Protein AF-V5ETM8-F1 (afdb_monomer_lite)

Foldseek 3Di:
DDDDDDDDDDDDDDDDDDDDDDDDDDDDDDDDDDDDDDDDDDDDDDDDPDDDDDDPDDDDDDDDDPDDCPVPVPPPPPVPDDPPDPDDDDPPDPPDDFQKWWQKKKFKDFLVLVCVVQPWVRKWKFDQDDDQDPADPVCRQWAFTTDDQKTKTAHLVCQVQLQVLCCDPPNVDPFDQHPDSRGRGNDIDIDTSVSSSVSCVVSVTTIMIIMHHRDTGRPVRDPPSCVSDPDPCRVRMDTDMDGD

Secondary structure (DSSP, 8-state):
-PPP---PPPP-------------PPP-PPPPPPPPPP----------SS---------------PPPTTSSTT-S--S-PPPPPP------------SEEEEEEEEEE-TGGGGGTS-TT-EEEEPS-PPPP-S-GGGTT-EEEEESSSEEEE-GGGHHHHHHHHTSTTT-----B-SSTTBSBSS-EEEEHHHHHHHHHHTT---EEEEEEEEEEEGGG---GGGGS--TTGGG-EEEEEE-

Organism: Kalmanozyma brasiliensis (strain GHG001) (NCBI:txid1365824)

pLDDT: mean 73.72, std 25.64, range [24.66, 98.5]

Sequence (244 aa):
MQQQLVVWWRAAAVSPASDVDGPTLPDLPAEEPAPPLDAGDRHQEDIPADGIVIWLGGGEPELPVEPPSMLLASAADTGTHLPPAPPCTPINNWDVESTTDVDFFSITVSPASLLHIHPPGCYLALVAHAPESRDLDMYKNWVFFAESKCRLSFEPQHKLPLIERLRQAPQHATLLASPHATTLTYGELRIDSAILVEALQDIGCQSVRMSAFGIKVPIERFMDPARHAEHPLQHTNMYDIGRT

Structure (mmCIF, N/CA/C/O backbone):
data_AF-V5ETM8-F1
#
_entry.id   AF-V5ETM8-F1
#
loop_
_atom_site.group_PDB
_atom_site.id
_atom_site.type_symbol
_atom_site.label_atom_id
_atom_site.label_alt_id
_atom_site.label_comp_id
_atom_site.label_asym_id
_atom_site.label_entity_id
_atom_site.label_seq_id
_atom_site.pdbx_PDB_ins_code
_atom_site.Cartn_x
_atom_site.Cartn_y
_atom_site.Cartn_z
_atom_site.occupancy
_atom_site.B_iso_or_equiv
_atom_site.auth_seq_id
_atom_site.auth_comp_id
_atom_site.auth_asym_id
_atom_site.auth_atom_id
_atom_site.pdbx_PDB_model_num
ATOM 1 N N . MET A 1 1 ? -14.935 6.711 46.265 1.00 39.84 1 MET A N 1
ATOM 2 C CA . MET A 1 1 ? -13.940 7.792 46.108 1.00 39.84 1 MET A CA 1
ATOM 3 C C . MET A 1 1 ? -13.503 7.811 44.652 1.00 39.84 1 MET A C 1
ATOM 5 O O . MET A 1 1 ? -12.781 6.918 44.241 1.00 39.84 1 MET A O 1
ATOM 9 N N . GLN A 1 2 ? -14.027 8.749 43.862 1.00 31.50 2 GLN A N 1
ATOM 10 C CA . GLN A 1 2 ? -13.627 8.990 42.472 1.00 31.50 2 GLN A CA 1
ATOM 11 C C . GLN A 1 2 ? -12.682 10.193 42.468 1.00 31.50 2 GLN A C 1
ATOM 13 O O . GLN A 1 2 ? -13.031 11.228 43.031 1.00 31.50 2 GLN A O 1
ATOM 18 N N . GLN A 1 3 ? -11.497 10.058 41.874 1.00 30.27 3 GLN A N 1
ATOM 19 C CA . GLN A 1 3 ? -10.599 11.188 41.635 1.00 30.27 3 GLN A CA 1
ATOM 20 C C . GLN A 1 3 ? -10.767 11.642 40.182 1.00 30.27 3 GLN A C 1
ATOM 22 O O . GLN A 1 3 ? -10.522 10.878 39.252 1.00 30.27 3 GLN A O 1
ATOM 27 N N . GLN A 1 4 ? -11.240 12.877 40.007 1.00 26.47 4 GLN A N 1
ATOM 28 C CA . GLN A 1 4 ? -11.236 13.609 38.742 1.00 26.47 4 GLN A CA 1
ATOM 29 C C . GLN A 1 4 ? -9.868 14.266 38.558 1.00 26.47 4 GLN A C 1
ATOM 31 O O . GLN A 1 4 ? -9.421 15.015 39.426 1.00 26.47 4 GLN A O 1
ATOM 36 N N . LEU A 1 5 ? -9.230 14.019 37.415 1.00 24.66 5 LEU A N 1
ATOM 37 C CA . LEU A 1 5 ? -8.056 14.762 36.972 1.00 24.66 5 LEU A CA 1
ATOM 38 C C . LEU A 1 5 ? -8.522 15.854 36.000 1.00 24.66 5 LEU A C 1
ATOM 40 O O . LEU A 1 5 ? -9.054 15.556 34.933 1.00 24.66 5 LEU A O 1
ATOM 44 N N . VAL A 1 6 ? -8.347 17.117 36.388 1.00 25.47 6 VAL A N 1
ATOM 45 C CA . VAL A 1 6 ? -8.610 18.299 35.554 1.00 25.47 6 VAL A CA 1
ATOM 46 C C . VAL A 1 6 ? -7.265 18.816 35.055 1.00 25.47 6 VAL A C 1
ATOM 48 O O . VAL A 1 6 ? -6.425 19.213 35.860 1.00 25.47 6 VAL A O 1
ATOM 51 N N . VAL A 1 7 ? -7.050 18.814 33.739 1.00 29.02 7 VAL A N 1
ATOM 52 C CA . VAL A 1 7 ? -5.842 19.367 33.110 1.00 29.02 7 VAL A CA 1
ATOM 53 C C . VAL A 1 7 ? -6.200 20.688 32.434 1.00 29.02 7 VAL A C 1
ATOM 55 O O . VAL A 1 7 ? -7.063 20.735 31.559 1.00 29.02 7 VAL A O 1
ATOM 58 N N . TRP A 1 8 ? -5.535 21.764 32.855 1.00 25.64 8 TRP A N 1
ATOM 59 C CA . TRP A 1 8 ? -5.650 23.097 32.267 1.00 25.64 8 TRP A CA 1
ATOM 60 C C . TRP A 1 8 ? -4.628 23.260 31.139 1.00 25.64 8 TRP A C 1
ATOM 62 O O . TRP A 1 8 ? -3.436 23.056 31.356 1.00 25.64 8 TRP A O 1
ATOM 72 N N . TRP A 1 9 ? -5.077 23.696 29.962 1.00 29.56 9 TRP A N 1
ATOM 73 C CA . TRP A 1 9 ? -4.196 24.136 28.878 1.00 29.56 9 TRP A CA 1
ATOM 74 C C . TRP A 1 9 ? -4.141 25.665 28.855 1.00 29.56 9 TRP A C 1
ATOM 76 O O . TRP A 1 9 ? -5.172 26.329 28.750 1.00 29.56 9 TRP A O 1
ATOM 86 N N . ARG A 1 10 ? -2.935 26.236 28.954 1.00 27.58 10 ARG A N 1
ATOM 87 C CA . ARG A 1 10 ? -2.685 27.656 28.674 1.00 27.58 10 ARG A CA 1
ATOM 88 C C . ARG A 1 10 ? -2.392 27.821 27.185 1.00 27.58 10 ARG A C 1
ATOM 90 O O . ARG A 1 10 ? -1.443 27.235 26.674 1.00 27.58 10 ARG A O 1
ATOM 97 N N . ALA A 1 11 ? -3.198 28.637 26.514 1.00 27.38 11 ALA A N 1
ATOM 98 C CA . ALA A 1 11 ? -2.943 29.094 25.156 1.00 27.38 11 ALA A CA 1
ATOM 99 C C . ALA A 1 11 ? -1.744 30.058 25.140 1.00 27.38 11 ALA A C 1
ATOM 101 O O . ALA A 1 11 ? -1.723 31.028 25.899 1.00 27.38 11 ALA A O 1
ATOM 102 N N . ALA A 1 12 ? -0.767 29.807 24.269 1.00 29.33 12 ALA A N 1
ATOM 103 C CA . ALA A 1 12 ? 0.256 30.784 23.919 1.00 29.33 12 ALA A CA 1
ATOM 104 C C . ALA A 1 12 ? -0.219 31.556 22.681 1.00 29.33 12 ALA A C 1
ATOM 106 O O . ALA A 1 12 ? -0.401 30.980 21.609 1.00 29.33 12 ALA A O 1
ATOM 107 N N . ALA A 1 13 ? -0.466 32.852 22.858 1.00 30.16 13 ALA A N 1
ATOM 108 C CA . ALA A 1 13 ? -0.741 33.786 21.777 1.00 30.16 13 ALA A CA 1
ATOM 109 C C . ALA A 1 13 ? 0.580 34.220 21.122 1.00 30.16 13 ALA A C 1
ATOM 111 O O . ALA A 1 13 ? 1.553 34.515 21.812 1.00 30.16 13 ALA A O 1
ATOM 112 N N . VAL A 1 14 ? 0.591 34.271 19.791 1.00 29.33 14 VAL A N 1
ATOM 113 C CA . VAL A 1 14 ? 1.672 34.827 18.966 1.00 29.33 14 VAL A CA 1
ATOM 114 C C . VAL A 1 14 ? 1.343 36.281 18.636 1.00 29.33 14 VAL A C 1
ATOM 116 O O . VAL A 1 14 ? 0.214 36.562 18.232 1.00 29.33 14 VAL A O 1
ATOM 119 N N . SER A 1 15 ? 2.323 37.185 18.745 1.00 29.66 15 SER A N 1
ATOM 120 C CA . SER A 1 15 ? 2.430 38.429 17.954 1.00 29.66 15 SER A CA 1
ATOM 121 C C . SER A 1 15 ? 3.815 39.105 18.117 1.00 29.66 15 SER A C 1
ATOM 123 O O . SER A 1 15 ? 4.545 38.722 19.029 1.00 29.66 15 SER A O 1
ATOM 125 N N . PRO A 1 16 ? 4.221 40.014 17.199 1.00 33.97 16 PRO A N 1
ATOM 126 C CA . PRO A 1 16 ? 5.521 39.950 16.511 1.00 33.97 16 PRO A CA 1
ATOM 127 C C . PRO A 1 16 ? 6.569 41.021 16.907 1.00 33.97 16 PRO A C 1
ATOM 129 O O . PRO A 1 16 ? 6.360 41.834 17.799 1.00 33.97 16 PRO A O 1
ATOM 132 N N . ALA A 1 17 ? 7.701 40.950 16.195 1.00 30.73 17 ALA A N 1
ATOM 133 C CA . ALA A 1 17 ? 8.993 41.644 16.294 1.00 30.73 17 ALA A CA 1
ATOM 134 C C . ALA A 1 17 ? 9.026 43.181 16.447 1.00 30.73 17 ALA A C 1
ATOM 136 O O . ALA A 1 17 ? 8.240 43.869 15.803 1.00 30.73 17 ALA A O 1
ATOM 137 N N . SER A 1 18 ? 10.061 43.685 17.146 1.00 30.50 18 SER A N 1
ATOM 138 C CA . SER A 1 18 ? 11.006 44.735 16.682 1.00 30.50 18 SER A CA 1
ATOM 139 C C . SER A 1 18 ? 12.053 45.101 17.757 1.00 30.50 18 SER A C 1
ATOM 141 O O . SER A 1 18 ? 11.758 45.041 18.947 1.00 30.50 18 SER A O 1
ATOM 143 N N . ASP A 1 19 ? 13.251 45.479 17.298 1.00 29.78 19 ASP A N 1
ATOM 144 C CA . ASP A 1 19 ? 14.486 45.826 18.023 1.00 29.78 19 ASP A CA 1
ATOM 145 C C . ASP A 1 19 ? 14.435 47.019 19.013 1.00 29.78 19 ASP A C 1
ATOM 147 O O . ASP A 1 19 ? 13.588 47.905 18.904 1.00 29.78 19 ASP A O 1
ATOM 151 N N . VAL A 1 20 ? 15.498 47.075 19.841 1.00 32.38 20 VAL A N 1
ATOM 152 C CA . VAL A 1 20 ? 16.279 48.247 20.324 1.00 32.38 20 VAL A CA 1
ATOM 153 C C . VAL A 1 20 ? 16.321 48.494 21.856 1.00 32.38 20 VAL A C 1
ATOM 155 O O . VAL A 1 20 ? 15.303 48.672 22.516 1.00 32.38 20 VAL A O 1
ATOM 158 N N . ASP A 1 21 ? 17.576 48.594 22.333 1.00 31.52 21 ASP A N 1
ATOM 159 C CA . ASP A 1 21 ? 18.152 49.209 23.550 1.00 31.52 21 ASP A CA 1
ATOM 160 C C . ASP A 1 21 ? 18.066 48.523 24.935 1.00 31.52 21 ASP A C 1
ATOM 162 O O . ASP A 1 21 ? 17.007 48.296 25.514 1.00 31.52 21 ASP A O 1
ATOM 166 N N . GLY A 1 22 ? 19.257 48.249 25.501 1.00 30.33 22 GLY A N 1
ATOM 167 C CA . GLY A 1 22 ? 19.480 47.827 26.896 1.00 30.33 22 GLY A CA 1
ATOM 168 C C . GLY A 1 22 ? 19.218 48.950 27.920 1.00 30.33 22 GLY A C 1
ATOM 169 O O . GLY A 1 22 ? 18.965 50.086 27.518 1.00 30.33 22 GLY A O 1
ATOM 170 N N . PRO A 1 23 ? 19.30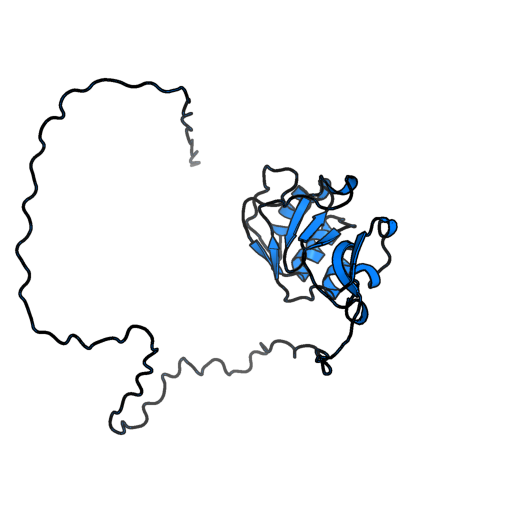8 48.684 29.246 1.00 38.75 23 PRO A N 1
ATOM 171 C CA . PRO A 1 23 ? 20.611 48.383 29.856 1.00 38.75 23 PRO A CA 1
ATOM 172 C C . PRO A 1 23 ? 20.607 47.409 31.075 1.00 38.75 23 PRO A C 1
ATOM 174 O O . PRO A 1 23 ? 19.592 47.167 31.718 1.00 38.75 23 PRO A O 1
ATOM 177 N N . THR A 1 24 ? 21.811 46.910 31.393 1.00 31.75 24 THR A N 1
ATOM 178 C CA . THR A 1 24 ? 22.338 46.452 32.706 1.00 31.75 24 THR A CA 1
ATOM 179 C C . THR A 1 24 ? 21.641 45.300 33.467 1.00 31.75 24 THR A C 1
ATOM 181 O O . THR A 1 24 ? 20.647 45.491 34.161 1.00 31.75 24 THR A O 1
ATOM 184 N N . LEU A 1 25 ? 22.269 44.114 33.449 1.00 39.38 25 LEU A N 1
ATOM 185 C CA . LEU A 1 25 ? 22.040 43.014 34.404 1.00 39.38 25 LEU A CA 1
ATOM 186 C C . LEU A 1 25 ? 22.822 43.245 35.719 1.00 39.38 25 LEU A C 1
ATOM 188 O O . LEU A 1 25 ? 23.959 43.712 35.650 1.00 39.38 25 LEU A O 1
ATOM 192 N N . PRO A 1 26 ? 22.271 42.896 36.898 1.00 40.28 26 PRO A N 1
ATOM 193 C CA . PRO A 1 26 ? 23.018 42.874 38.155 1.00 40.28 26 PRO A CA 1
ATOM 194 C C . PRO A 1 26 ? 23.880 41.606 38.308 1.00 40.28 26 PRO A C 1
ATOM 196 O O . PRO A 1 26 ? 23.451 40.504 37.961 1.00 40.28 26 PRO A O 1
ATOM 199 N N . ASP A 1 27 ? 25.079 41.798 38.865 1.00 33.94 27 ASP A N 1
ATOM 200 C CA . ASP A 1 27 ? 26.076 40.780 39.222 1.00 33.94 27 ASP A CA 1
ATOM 201 C C . ASP A 1 27 ? 25.516 39.682 40.143 1.00 33.94 27 ASP A C 1
ATOM 203 O O . ASP A 1 27 ? 24.949 39.965 41.202 1.00 33.94 27 ASP A O 1
ATOM 207 N N . LEU A 1 28 ? 25.769 38.420 39.786 1.00 37.56 28 LEU A N 1
ATOM 208 C CA . LEU A 1 28 ? 25.715 37.277 40.700 1.00 37.56 28 LEU A CA 1
ATOM 209 C C . LEU A 1 28 ? 27.092 36.583 40.712 1.00 37.56 28 LEU A C 1
ATOM 211 O O . LEU A 1 28 ? 27.717 36.463 39.658 1.00 37.56 28 LEU A O 1
ATOM 215 N N . PRO A 1 29 ? 27.593 36.182 41.894 1.00 38.16 29 PRO A N 1
ATOM 216 C CA . PRO A 1 29 ? 29.004 35.871 42.119 1.00 38.16 29 PRO A CA 1
ATOM 217 C C . PRO A 1 29 ? 29.468 34.574 41.444 1.00 38.16 29 PRO A C 1
ATOM 219 O O . PRO A 1 29 ? 28.750 33.578 41.409 1.00 38.16 29 PRO A O 1
ATOM 222 N N . ALA A 1 30 ? 30.708 34.615 40.952 1.00 36.00 30 ALA A N 1
ATOM 223 C CA . ALA A 1 30 ? 31.439 33.499 40.367 1.00 36.00 30 ALA A CA 1
ATOM 224 C C . ALA A 1 30 ? 31.685 32.379 41.396 1.00 36.00 30 ALA A C 1
ATOM 226 O O . ALA A 1 30 ? 32.269 32.627 42.451 1.00 36.00 30 ALA A O 1
ATOM 227 N N . GLU A 1 31 ? 31.274 31.151 41.074 1.00 38.72 31 GLU A N 1
ATOM 228 C CA . GLU A 1 31 ? 31.739 29.949 41.772 1.00 38.72 31 GLU A CA 1
ATOM 229 C C . GLU A 1 31 ? 33.205 29.671 41.404 1.00 38.72 31 GLU A C 1
ATOM 231 O O . GLU A 1 31 ? 33.579 29.629 40.229 1.00 38.72 31 GLU A O 1
ATOM 236 N N . GLU A 1 32 ? 34.039 29.508 42.434 1.00 39.53 32 GLU A N 1
ATOM 237 C CA . GLU A 1 32 ? 35.447 29.125 42.330 1.00 39.53 32 GLU A CA 1
ATOM 238 C C . GLU A 1 32 ? 35.622 27.701 41.763 1.00 39.53 32 GLU A C 1
ATOM 240 O O . GLU A 1 32 ? 34.842 26.799 42.080 1.00 39.53 32 GLU A O 1
ATOM 245 N N . PRO A 1 33 ? 36.682 27.458 40.970 1.00 38.94 33 PRO A N 1
ATOM 246 C CA . PRO A 1 33 ? 36.994 26.138 40.442 1.00 38.94 33 PRO A CA 1
ATOM 247 C C . PRO A 1 33 ? 37.572 25.210 41.522 1.00 38.94 33 PRO A C 1
ATOM 249 O O . PRO A 1 33 ? 38.470 25.578 42.280 1.00 38.94 33 PRO A O 1
ATOM 252 N N . ALA A 1 34 ? 37.080 23.969 41.548 1.00 40.72 34 ALA A N 1
ATOM 253 C CA . ALA A 1 34 ? 37.597 22.891 42.387 1.00 40.72 34 ALA A CA 1
ATOM 254 C C . ALA A 1 34 ? 39.082 22.567 42.074 1.00 40.72 34 ALA A C 1
ATOM 256 O O . ALA A 1 34 ? 39.509 22.695 40.922 1.00 40.72 34 ALA A O 1
ATOM 257 N N . PRO A 1 35 ? 39.876 22.135 43.075 1.00 42.78 35 PRO A N 1
ATOM 258 C CA . PRO A 1 35 ? 41.312 21.900 42.923 1.00 42.78 35 PRO A CA 1
ATOM 259 C C . PRO A 1 35 ? 41.630 20.661 42.060 1.00 42.78 35 PRO A C 1
ATOM 261 O O . PRO A 1 35 ? 40.808 19.745 41.962 1.00 42.78 35 PRO A O 1
ATOM 264 N N . PRO A 1 36 ? 42.824 20.615 41.437 1.00 40.22 36 PRO A N 1
ATOM 265 C CA . PRO A 1 36 ? 43.184 19.600 40.453 1.00 40.22 36 PRO A CA 1
ATOM 266 C C . PRO A 1 36 ? 43.403 18.226 41.093 1.00 40.22 36 PRO A C 1
ATOM 268 O O . PRO A 1 36 ? 44.082 18.098 42.113 1.00 40.22 36 PRO A O 1
ATOM 271 N N . LEU A 1 37 ? 42.843 17.196 40.454 1.00 40.16 37 LEU A N 1
ATOM 272 C CA . LEU A 1 37 ? 43.146 15.801 40.750 1.00 40.16 37 LEU A CA 1
ATOM 273 C C . LEU A 1 37 ? 44.535 15.447 40.216 1.00 40.16 37 LEU A C 1
ATOM 275 O O . LEU A 1 37 ? 44.902 15.790 39.092 1.00 40.16 37 LEU A O 1
ATOM 279 N N . ASP A 1 38 ? 45.277 14.781 41.088 1.00 38.28 38 ASP A N 1
ATOM 280 C CA . ASP A 1 38 ? 46.675 14.403 40.968 1.00 38.28 38 ASP A CA 1
ATOM 281 C C . ASP A 1 38 ? 46.952 13.544 39.723 1.00 38.28 38 ASP A C 1
ATOM 283 O O . ASP A 1 38 ? 46.181 12.651 39.360 1.00 38.28 38 ASP A O 1
ATOM 287 N N . ALA A 1 39 ? 48.075 13.838 39.073 1.00 37.44 39 ALA A N 1
ATOM 288 C CA . ALA A 1 39 ? 48.541 13.174 37.868 1.00 37.44 39 ALA A CA 1
ATOM 289 C C . ALA A 1 39 ? 49.199 11.834 38.229 1.00 37.44 39 ALA A C 1
ATOM 291 O O . ALA A 1 39 ? 50.335 11.793 38.696 1.00 37.44 39 ALA A O 1
ATOM 292 N N . GLY A 1 40 ? 48.486 10.737 37.975 1.00 32.84 40 GLY A N 1
ATOM 293 C CA . GLY A 1 40 ? 49.030 9.380 37.946 1.00 32.84 40 GLY A CA 1
ATOM 294 C C . GLY A 1 40 ? 49.250 8.910 36.508 1.00 32.84 40 GLY A C 1
ATOM 295 O O . GLY A 1 40 ? 48.338 8.961 35.689 1.00 32.84 40 GLY A O 1
ATOM 296 N N . ASP A 1 41 ? 50.479 8.491 36.226 1.00 36.59 41 ASP A N 1
ATOM 297 C CA . ASP A 1 41 ? 51.078 8.097 34.949 1.00 36.59 41 ASP A CA 1
ATOM 298 C C . ASP A 1 41 ? 50.207 7.369 33.901 1.00 36.59 41 ASP A C 1
ATOM 300 O O . ASP A 1 41 ? 49.717 6.258 34.087 1.00 36.59 41 ASP A O 1
ATOM 304 N N . ARG A 1 42 ? 50.145 8.011 32.728 1.00 38.34 42 ARG A N 1
ATOM 305 C CA . ARG A 1 42 ? 50.536 7.508 31.396 1.00 38.34 42 ARG A CA 1
ATOM 306 C C . ARG A 1 42 ? 50.574 5.984 31.186 1.00 38.34 42 ARG A C 1
ATOM 308 O O . ARG A 1 42 ? 51.570 5.338 31.482 1.00 38.34 42 ARG A O 1
ATOM 315 N N . HIS A 1 43 ? 49.615 5.500 30.401 1.00 36.34 43 HIS A N 1
ATOM 316 C CA . HIS A 1 43 ? 49.905 4.675 29.223 1.00 36.34 43 HIS A CA 1
ATOM 317 C C . HIS A 1 43 ? 48.962 5.108 28.096 1.00 36.34 43 HIS A C 1
ATOM 319 O O . HIS A 1 43 ? 47.825 4.662 27.986 1.00 36.34 43 HIS A O 1
ATOM 325 N N . GLN A 1 44 ? 49.432 6.072 27.308 1.00 37.34 44 GLN A N 1
ATOM 326 C CA . GLN A 1 44 ? 48.802 6.472 26.060 1.00 37.34 44 GLN A CA 1
ATOM 327 C C . GLN A 1 44 ? 49.336 5.532 24.983 1.00 37.34 44 GLN A C 1
ATOM 329 O O . GLN A 1 44 ? 50.466 5.688 24.529 1.00 37.34 44 GLN A O 1
ATOM 334 N N . GLU A 1 45 ? 48.558 4.505 24.657 1.00 42.19 45 GLU A N 1
ATOM 335 C CA . GLU A 1 45 ? 48.823 3.667 23.493 1.00 42.19 45 GLU A CA 1
ATOM 336 C C . GLU A 1 45 ? 48.236 4.360 22.258 1.00 42.19 45 GLU A C 1
ATOM 338 O O . GLU A 1 45 ? 47.053 4.703 22.215 1.00 42.19 45 GLU A O 1
ATOM 343 N N . ASP A 1 46 ? 49.109 4.629 21.287 1.00 46.09 46 ASP A N 1
ATOM 344 C CA . ASP A 1 46 ? 48.791 5.208 19.985 1.00 46.09 46 ASP A CA 1
ATOM 345 C C . ASP A 1 46 ? 47.724 4.369 19.264 1.00 46.09 46 ASP A C 1
ATOM 347 O O . ASP A 1 46 ? 47.985 3.254 18.810 1.00 46.09 46 ASP A O 1
ATOM 351 N N . ILE A 1 47 ? 46.521 4.927 19.118 1.00 44.78 47 ILE A N 1
ATOM 352 C CA . ILE A 1 47 ? 45.469 4.377 18.260 1.00 44.78 47 ILE A CA 1
ATOM 353 C C . ILE A 1 47 ? 45.703 4.919 16.839 1.00 44.78 47 ILE A C 1
ATOM 355 O O . ILE A 1 47 ? 45.586 6.132 16.635 1.00 44.78 47 ILE A O 1
ATOM 359 N N . PRO A 1 48 ? 46.018 4.084 15.832 1.00 44.91 48 PRO A N 1
ATOM 360 C CA . PRO A 1 48 ? 46.030 4.532 14.445 1.00 44.91 48 PRO A CA 1
ATOM 361 C C . PRO A 1 48 ? 44.595 4.805 13.970 1.00 44.91 48 PRO A C 1
ATOM 363 O O . PRO A 1 48 ? 43.667 4.069 14.299 1.00 44.91 48 PRO A O 1
ATOM 366 N N . ALA A 1 49 ? 44.419 5.869 13.185 1.00 50.66 49 ALA A N 1
ATOM 367 C CA . ALA A 1 49 ? 43.116 6.453 12.860 1.00 50.66 49 ALA A CA 1
ATOM 368 C C . ALA A 1 49 ? 42.165 5.580 12.014 1.00 50.66 49 ALA A C 1
ATOM 370 O O . ALA A 1 49 ? 41.018 5.968 11.861 1.00 50.66 49 ALA A O 1
ATOM 371 N N . ASP A 1 50 ? 42.583 4.414 11.517 1.00 53.62 50 ASP A N 1
ATOM 372 C CA . ASP A 1 50 ? 41.715 3.474 10.800 1.00 53.62 50 ASP A CA 1
ATOM 373 C C . ASP A 1 50 ? 42.227 2.037 10.995 1.00 53.62 50 ASP A C 1
ATOM 375 O O . ASP A 1 50 ? 43.182 1.602 10.351 1.00 53.62 50 ASP A O 1
ATOM 379 N N . GLY A 1 51 ? 41.602 1.280 11.900 1.00 37.47 51 GLY A N 1
ATOM 380 C CA . GLY A 1 51 ? 41.897 -0.143 12.084 1.00 37.47 51 GLY A CA 1
ATOM 381 C C . GLY A 1 51 ? 41.159 -0.760 13.271 1.00 37.47 51 GLY A C 1
ATOM 382 O O . GLY A 1 51 ? 41.325 -0.333 14.408 1.00 37.47 51 GLY A O 1
ATOM 383 N N . ILE A 1 52 ? 40.346 -1.789 13.020 1.00 46.75 52 ILE A N 1
ATOM 384 C CA . ILE A 1 52 ? 39.753 -2.618 14.079 1.00 46.75 52 ILE A CA 1
ATOM 385 C C . ILE A 1 52 ? 40.865 -3.485 14.676 1.00 46.75 52 ILE A C 1
ATOM 387 O O . ILE A 1 52 ? 41.460 -4.302 13.973 1.00 46.75 52 ILE A O 1
ATOM 391 N N . VAL A 1 53 ? 41.117 -3.345 15.977 1.00 41.75 53 VAL A N 1
ATOM 392 C CA . VAL A 1 53 ? 41.999 -4.244 16.730 1.00 41.75 53 VAL A CA 1
ATOM 393 C C . VAL A 1 53 ? 41.155 -5.387 17.294 1.00 41.75 53 VAL A C 1
ATOM 395 O O . VAL A 1 53 ? 40.328 -5.179 18.179 1.00 41.75 53 VAL A O 1
ATOM 398 N N . ILE A 1 54 ? 41.357 -6.607 16.787 1.00 45.41 54 ILE A N 1
ATOM 399 C CA . ILE A 1 54 ? 40.885 -7.828 17.451 1.00 45.41 54 ILE A CA 1
ATOM 400 C C . ILE A 1 54 ? 41.966 -8.234 18.445 1.00 45.41 54 ILE A C 1
ATOM 402 O O . ILE A 1 54 ? 43.058 -8.649 18.056 1.00 45.41 54 ILE A O 1
ATOM 406 N N . TRP A 1 55 ? 41.664 -8.110 19.734 1.00 38.88 55 TRP A N 1
ATOM 407 C CA . TRP A 1 55 ? 42.553 -8.573 20.789 1.00 38.88 55 TRP A CA 1
ATOM 408 C C . TRP A 1 55 ? 42.476 -10.101 20.879 1.00 38.88 55 TRP A C 1
ATOM 410 O O . TRP A 1 55 ? 41.534 -10.664 21.433 1.00 38.88 55 TRP A O 1
ATOM 420 N N . LEU A 1 56 ? 43.460 -10.785 20.296 1.00 44.91 56 LEU A N 1
ATOM 421 C CA . LEU A 1 56 ? 43.707 -12.200 20.558 1.00 44.91 56 LEU A CA 1
ATOM 422 C C . LEU A 1 56 ? 44.608 -12.270 21.791 1.00 44.91 56 LEU A C 1
ATOM 424 O O . LEU A 1 56 ? 45.832 -12.239 21.680 1.00 44.91 56 LEU A O 1
ATOM 428 N N . GLY A 1 57 ? 43.986 -12.268 22.971 1.00 34.41 57 GLY A N 1
ATOM 429 C CA . GLY A 1 57 ? 44.690 -12.390 24.242 1.00 34.41 57 GLY A CA 1
ATOM 430 C C . GLY A 1 57 ? 45.545 -13.657 24.270 1.00 34.41 57 GLY A C 1
ATOM 431 O O . GLY A 1 57 ? 45.026 -14.769 24.204 1.00 34.41 57 GLY A O 1
ATOM 432 N N . GLY A 1 58 ? 46.862 -13.475 24.354 1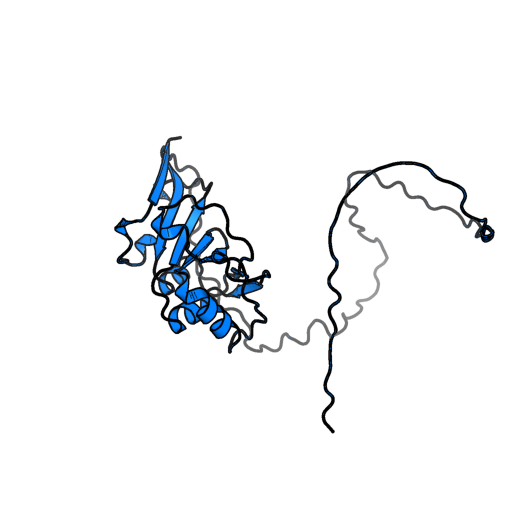.00 42.12 58 GLY A N 1
ATOM 433 C CA . GLY A 1 58 ? 47.804 -14.516 24.738 1.00 42.12 58 GLY A CA 1
ATOM 434 C C . GLY A 1 58 ? 47.882 -14.582 26.260 1.00 42.12 58 GLY A C 1
ATOM 435 O O . GLY A 1 58 ? 48.362 -13.646 26.893 1.00 42.12 58 GLY A O 1
ATOM 436 N N . GLY A 1 59 ? 47.406 -15.685 26.828 1.00 37.16 59 GLY A N 1
ATOM 437 C CA . GLY A 1 59 ? 47.514 -16.038 28.240 1.00 37.16 59 GLY A CA 1
ATOM 438 C C . GLY A 1 59 ? 47.526 -17.561 28.373 1.00 37.16 59 GLY A C 1
ATOM 439 O O . GLY A 1 59 ? 46.900 -18.249 27.572 1.00 37.16 59 GLY A O 1
ATOM 440 N N . GLU A 1 60 ? 48.321 -18.065 29.313 1.00 46.25 60 GLU A N 1
ATOM 441 C CA . GLU A 1 60 ? 48.634 -19.480 29.570 1.00 46.25 60 GLU A CA 1
ATOM 442 C C . GLU A 1 60 ? 47.407 -20.415 29.683 1.00 46.25 60 GLU A C 1
ATOM 444 O O . GLU A 1 60 ? 46.298 -19.944 29.933 1.00 46.25 60 GLU A O 1
ATOM 449 N N . PRO A 1 61 ? 47.570 -21.747 29.505 1.00 42.47 61 PRO A N 1
ATOM 450 C CA . PRO A 1 61 ? 46.451 -22.685 29.512 1.00 42.47 61 PRO A CA 1
ATOM 451 C C . PRO A 1 61 ? 45.829 -22.801 30.909 1.00 42.47 61 PRO A C 1
ATOM 453 O O . PRO A 1 61 ? 46.260 -23.606 31.737 1.00 42.47 61 PRO A O 1
ATOM 456 N N . GLU A 1 62 ? 44.784 -22.018 31.164 1.00 44.72 62 GLU A N 1
ATOM 457 C CA . GLU A 1 62 ? 43.872 -22.268 32.273 1.00 44.72 62 GLU A CA 1
ATOM 458 C C . GLU A 1 62 ? 43.056 -23.540 32.000 1.00 44.72 62 GLU A C 1
ATOM 460 O O . GLU A 1 62 ? 42.615 -23.819 30.881 1.00 44.72 62 GLU A O 1
ATOM 465 N N . LEU A 1 63 ? 42.908 -24.349 33.050 1.00 50.69 63 LEU A N 1
ATOM 466 C CA . LEU A 1 63 ? 42.122 -25.582 33.082 1.00 50.69 63 LEU A CA 1
ATOM 467 C C . LEU A 1 63 ? 40.694 -25.345 32.550 1.00 50.69 63 LEU A C 1
ATOM 469 O O . LEU A 1 63 ? 40.191 -24.230 32.671 1.00 50.69 63 LEU A O 1
ATOM 473 N N . PRO A 1 64 ? 40.001 -26.370 32.012 1.00 44.53 64 PRO A N 1
ATOM 474 C CA . PRO A 1 64 ? 38.678 -26.183 31.431 1.00 44.53 64 PRO A CA 1
ATOM 475 C C . PRO A 1 64 ? 37.695 -25.734 32.517 1.00 44.53 64 PRO A C 1
ATOM 477 O O . PRO A 1 64 ? 37.229 -26.537 33.324 1.00 44.53 64 PRO A O 1
ATOM 480 N N . VAL A 1 65 ? 37.396 -24.439 32.552 1.00 53.25 65 VAL A N 1
ATOM 481 C CA . VAL A 1 65 ? 36.273 -23.902 33.312 1.00 53.25 65 VAL A CA 1
ATOM 482 C C . VAL A 1 65 ? 35.025 -24.310 32.540 1.00 53.25 65 VAL A C 1
ATOM 484 O O . VAL A 1 65 ? 34.828 -23.874 31.404 1.00 53.25 65 VAL A O 1
ATOM 487 N N . GLU A 1 66 ? 34.210 -25.197 33.117 1.00 54.31 66 GLU A N 1
ATOM 488 C CA . GLU A 1 66 ? 32.916 -25.525 32.523 1.00 54.31 66 GLU A CA 1
ATOM 489 C C . GLU A 1 66 ? 32.109 -24.231 32.338 1.00 54.31 66 GLU A C 1
ATOM 491 O O . GLU A 1 66 ? 32.001 -23.431 33.275 1.00 54.31 66 GLU A O 1
ATOM 496 N N . PRO A 1 67 ? 31.546 -23.994 31.141 1.00 46.09 67 PRO A N 1
ATOM 497 C CA . PRO A 1 67 ? 30.736 -22.814 30.911 1.00 46.09 67 PRO A CA 1
ATOM 498 C C . PRO A 1 67 ? 29.540 -22.832 31.873 1.00 46.09 67 PRO A C 1
ATOM 500 O O . PRO A 1 67 ? 28.952 -23.896 32.099 1.00 46.09 67 PRO A O 1
ATOM 503 N N . PRO A 1 68 ? 29.141 -21.677 32.438 1.00 41.78 68 PRO A N 1
ATOM 504 C CA . PRO A 1 68 ? 27.986 -21.612 33.319 1.00 41.78 68 PRO A CA 1
ATOM 505 C C . PRO A 1 68 ? 26.772 -22.219 32.610 1.00 41.78 68 PRO A C 1
ATOM 507 O O . PRO A 1 68 ? 26.393 -21.794 31.516 1.00 41.78 68 PRO A O 1
ATOM 510 N N . SER A 1 69 ? 26.152 -23.215 33.248 1.00 49.34 69 SER A N 1
ATOM 511 C CA . SER A 1 69 ? 25.090 -24.068 32.688 1.00 49.34 69 SER A CA 1
ATOM 512 C C . SER A 1 69 ? 23.793 -23.330 32.309 1.00 49.34 69 SER A C 1
ATOM 514 O O . SER A 1 69 ? 22.803 -23.960 31.948 1.00 49.34 69 SER A O 1
ATOM 516 N N . MET A 1 70 ? 23.780 -21.996 32.353 1.00 45.91 70 MET A N 1
ATOM 517 C CA . MET A 1 70 ? 22.653 -21.160 31.941 1.00 45.91 70 MET A CA 1
ATOM 518 C C . MET A 1 70 ? 22.586 -20.901 30.427 1.00 45.91 70 MET A C 1
ATOM 520 O O . MET A 1 70 ? 21.578 -20.379 29.964 1.00 45.91 70 MET A O 1
ATOM 524 N N . LEU A 1 71 ? 23.603 -21.284 29.643 1.00 45.44 71 LEU A N 1
ATOM 525 C CA . LEU A 1 71 ? 23.603 -21.113 28.177 1.00 45.44 71 LEU A CA 1
ATOM 526 C C . LEU A 1 71 ? 23.171 -22.357 27.377 1.00 45.44 71 LEU A C 1
ATOM 528 O O . LEU A 1 71 ? 23.025 -22.272 26.163 1.00 45.44 71 LEU A O 1
ATOM 532 N N . LEU A 1 72 ? 22.931 -23.500 28.032 1.00 43.53 72 LEU A N 1
ATOM 533 C CA . LEU A 1 72 ? 22.595 -24.774 27.365 1.00 43.53 72 LEU A CA 1
ATOM 534 C C . LEU A 1 72 ? 21.302 -25.435 27.870 1.00 43.53 72 LEU A C 1
ATOM 536 O O . LEU A 1 72 ? 20.889 -26.467 27.346 1.00 43.53 72 LEU A O 1
ATOM 540 N N . ALA A 1 73 ? 20.606 -24.828 28.834 1.00 40.31 73 ALA A N 1
ATOM 541 C CA . ALA A 1 73 ? 19.369 -25.367 29.406 1.00 40.31 73 ALA A CA 1
ATOM 542 C C . ALA A 1 73 ? 18.094 -25.043 28.592 1.00 40.31 73 ALA A C 1
ATOM 544 O O . ALA A 1 73 ? 17.000 -24.992 29.148 1.00 40.31 73 ALA A O 1
ATOM 545 N N . SER A 1 74 ? 18.208 -24.830 27.277 1.00 45.47 74 SER A N 1
ATOM 546 C CA . SER A 1 74 ? 17.043 -24.684 26.382 1.00 45.47 74 SER A CA 1
ATOM 547 C C . SER A 1 74 ? 17.145 -25.535 25.111 1.00 45.47 74 SER A C 1
ATOM 549 O O . SER A 1 74 ? 16.459 -25.289 24.130 1.00 45.47 74 SER A O 1
ATOM 551 N N . ALA A 1 75 ? 17.983 -26.577 25.138 1.00 44.47 75 ALA A N 1
ATOM 552 C CA . ALA A 1 75 ? 17.973 -27.644 24.135 1.00 44.47 75 ALA A CA 1
ATOM 553 C C . ALA A 1 75 ? 17.058 -28.818 24.540 1.00 44.47 75 ALA A C 1
ATOM 555 O O . ALA A 1 75 ? 17.173 -29.918 24.004 1.00 44.47 75 ALA A O 1
ATOM 556 N N . ALA A 1 76 ? 16.152 -28.606 25.502 1.00 45.56 76 ALA A N 1
ATOM 557 C CA . ALA A 1 76 ? 14.957 -29.429 25.580 1.00 45.56 76 ALA A CA 1
ATOM 558 C C . ALA A 1 76 ? 14.072 -28.991 24.413 1.00 45.56 76 ALA A C 1
ATOM 560 O O . ALA A 1 76 ? 13.562 -27.878 24.422 1.00 45.56 76 ALA A O 1
ATOM 561 N N . ASP A 1 77 ? 13.992 -29.853 23.405 1.00 52.09 77 ASP A N 1
ATOM 562 C CA . ASP A 1 77 ? 13.174 -29.770 22.198 1.00 52.09 77 ASP A CA 1
ATOM 563 C C . ASP A 1 77 ? 11.726 -29.343 22.512 1.00 52.09 77 ASP A C 1
ATOM 565 O O . ASP A 1 77 ? 10.817 -30.156 22.667 1.00 52.09 77 ASP A O 1
ATOM 569 N N . THR A 1 78 ? 11.509 -28.038 22.674 1.00 46.88 78 THR A N 1
ATOM 570 C CA . THR A 1 78 ? 10.192 -27.428 22.853 1.00 46.88 78 THR A CA 1
ATOM 571 C C . THR A 1 78 ? 9.574 -27.083 21.511 1.00 46.88 78 THR A C 1
ATOM 573 O O . THR A 1 78 ? 8.922 -26.058 21.414 1.00 46.88 78 THR A O 1
ATOM 576 N N . GLY A 1 79 ? 9.774 -27.871 20.448 1.00 52.81 79 GLY A N 1
ATOM 577 C CA . GLY A 1 79 ? 9.006 -27.726 19.201 1.00 52.81 79 GLY A CA 1
ATOM 578 C C . GLY A 1 79 ? 8.985 -26.315 18.584 1.00 52.81 79 GLY A C 1
ATOM 579 O O . GLY A 1 79 ? 8.121 -26.013 17.767 1.00 52.81 79 GLY A O 1
ATOM 580 N N . THR A 1 80 ? 9.918 -25.439 18.964 1.00 51.81 80 THR A N 1
ATOM 581 C CA . THR A 1 80 ? 10.021 -24.035 18.544 1.00 51.81 80 THR A CA 1
ATOM 582 C C . THR A 1 80 ? 10.991 -23.909 17.380 1.00 51.81 80 THR A C 1
ATOM 584 O O . THR A 1 80 ? 11.819 -23.002 17.326 1.00 51.81 80 THR A O 1
ATOM 587 N N . HIS A 1 81 ? 10.922 -24.846 16.440 1.00 57.50 81 HIS A N 1
ATOM 588 C CA . HIS A 1 81 ? 11.622 -24.697 15.179 1.00 57.50 81 HIS A CA 1
ATOM 589 C C . HIS A 1 81 ? 10.721 -23.925 14.222 1.00 57.50 81 HIS A C 1
ATOM 591 O O . HIS A 1 81 ? 9.593 -24.335 13.943 1.00 57.50 81 HIS A O 1
ATOM 597 N N . LEU A 1 82 ? 11.223 -22.788 13.731 1.00 59.25 82 LEU A N 1
ATOM 598 C CA . LEU A 1 82 ? 10.609 -22.118 12.591 1.00 59.25 82 LEU A CA 1
ATOM 599 C C . LEU A 1 82 ? 10.502 -23.138 11.446 1.00 59.25 82 LEU A C 1
ATOM 601 O O . LEU A 1 82 ? 11.443 -23.917 11.248 1.00 59.25 82 LEU A O 1
ATOM 605 N N . PRO A 1 83 ? 9.380 -23.166 10.706 1.00 67.44 83 PRO A N 1
ATOM 606 C CA . PRO A 1 83 ? 9.261 -24.045 9.556 1.00 67.44 83 PRO A CA 1
ATOM 607 C C . PRO A 1 83 ? 10.423 -23.780 8.585 1.00 67.44 83 PRO A C 1
ATOM 609 O O . PRO A 1 83 ? 10.906 -22.645 8.499 1.00 67.44 83 PRO A O 1
ATOM 612 N N . PRO A 1 84 ? 10.892 -24.811 7.858 1.00 68.19 84 PRO A N 1
ATOM 613 C CA . PRO A 1 84 ? 11.960 -24.638 6.887 1.00 68.19 84 PRO A CA 1
ATOM 614 C C . PRO A 1 84 ? 11.568 -23.545 5.892 1.00 68.19 84 PRO A C 1
ATOM 616 O O . PRO A 1 84 ? 10.435 -23.518 5.403 1.00 68.19 84 PRO A O 1
ATOM 619 N N . ALA A 1 85 ? 12.506 -22.636 5.614 1.00 59.81 85 ALA A N 1
ATOM 620 C CA . ALA A 1 85 ? 12.276 -21.570 4.652 1.00 59.81 85 ALA A CA 1
ATOM 621 C C . ALA A 1 85 ? 11.846 -22.182 3.305 1.00 59.81 85 ALA A C 1
ATOM 623 O O . ALA A 1 85 ? 12.449 -23.170 2.865 1.00 59.81 85 ALA A O 1
ATOM 624 N N . PRO A 1 86 ? 10.810 -21.636 2.645 1.00 62.59 86 PRO A N 1
ATOM 625 C CA . PRO A 1 86 ? 10.416 -22.115 1.333 1.00 62.59 86 PRO A CA 1
ATOM 626 C C . PRO A 1 86 ? 11.583 -21.967 0.342 1.00 62.59 86 PRO A C 1
ATOM 628 O O . PRO A 1 86 ? 12.393 -21.045 0.469 1.00 62.59 86 PRO A O 1
ATOM 631 N N . PRO A 1 87 ? 11.692 -22.866 -0.649 1.00 62.25 87 PRO A N 1
ATOM 632 C CA . PRO A 1 87 ? 12.776 -22.826 -1.618 1.00 62.25 87 PRO A CA 1
ATOM 633 C C . PRO A 1 87 ? 12.701 -21.541 -2.452 1.00 62.25 87 PRO A C 1
ATOM 635 O O . PRO A 1 87 ? 11.798 -21.365 -3.269 1.00 62.25 87 PRO A O 1
ATOM 638 N N . CYS A 1 88 ? 13.676 -20.651 -2.275 1.00 60.19 88 CYS A N 1
ATOM 639 C CA . CYS A 1 88 ? 13.918 -19.552 -3.203 1.00 60.19 88 CYS A CA 1
ATOM 640 C C . CYS A 1 88 ? 14.608 -20.116 -4.445 1.00 60.19 88 CYS A C 1
ATOM 642 O O . CYS A 1 88 ? 15.605 -20.824 -4.321 1.00 60.19 88 CYS A O 1
ATOM 644 N N . THR A 1 89 ? 14.110 -19.811 -5.643 1.00 67.06 89 THR A N 1
ATOM 645 C CA . THR A 1 89 ? 14.814 -20.150 -6.887 1.00 67.06 89 THR A CA 1
ATOM 646 C C . THR A 1 89 ? 15.962 -19.152 -7.067 1.00 67.06 89 THR A C 1
ATOM 648 O O . THR A 1 89 ? 15.692 -17.969 -7.279 1.00 67.06 89 THR A O 1
ATOM 651 N N . PRO A 1 90 ? 17.236 -19.563 -6.934 1.00 73.69 90 PRO A N 1
ATOM 652 C CA . PRO A 1 90 ? 18.348 -18.633 -7.056 1.00 73.69 90 PRO A CA 1
ATOM 653 C C . PRO A 1 90 ? 18.458 -18.088 -8.484 1.00 73.69 90 PRO A C 1
ATOM 655 O O . PRO A 1 90 ? 18.180 -18.780 -9.468 1.00 73.69 90 PRO A O 1
ATOM 658 N N . ILE A 1 91 ? 18.891 -16.832 -8.595 1.00 74.94 91 ILE A N 1
ATOM 659 C CA . ILE A 1 91 ? 19.275 -16.240 -9.876 1.00 74.94 91 ILE A CA 1
ATOM 660 C C . ILE A 1 91 ? 20.593 -16.893 -10.301 1.00 74.94 91 ILE A C 1
ATOM 662 O O . ILE A 1 91 ? 21.655 -16.571 -9.773 1.00 74.94 91 ILE A O 1
ATOM 666 N N . ASN A 1 92 ? 20.506 -17.823 -11.252 1.00 79.25 92 ASN A N 1
ATOM 667 C CA . ASN A 1 92 ? 21.652 -18.612 -11.723 1.00 79.25 92 ASN A CA 1
ATOM 668 C C . ASN A 1 92 ? 22.350 -18.015 -12.953 1.00 79.25 92 ASN A C 1
ATOM 670 O O . ASN A 1 92 ? 23.433 -18.454 -13.318 1.00 79.25 92 ASN A O 1
ATOM 674 N N . ASN A 1 93 ? 21.730 -17.030 -13.598 1.00 78.56 93 ASN A N 1
ATOM 675 C CA . ASN A 1 93 ? 22.314 -16.273 -14.697 1.00 78.56 93 ASN A CA 1
ATOM 676 C C . ASN A 1 93 ? 22.132 -14.793 -14.370 1.00 78.56 93 ASN A C 1
ATOM 678 O O . ASN A 1 93 ? 21.005 -14.392 -14.106 1.00 78.56 93 ASN A O 1
ATOM 682 N N . TRP A 1 94 ? 23.191 -13.991 -14.351 1.00 80.94 94 TRP A N 1
ATOM 683 C CA . TRP A 1 94 ? 23.105 -12.543 -14.122 1.00 80.94 94 TRP A CA 1
ATOM 684 C C . TRP A 1 94 ? 23.154 -11.737 -15.426 1.00 80.94 94 TRP A C 1
ATOM 686 O O . TRP A 1 94 ? 22.675 -10.607 -15.443 1.00 80.94 94 TRP A O 1
ATOM 696 N N . ASP A 1 95 ? 23.600 -12.357 -16.519 1.00 77.06 95 ASP A N 1
ATOM 697 C CA . ASP A 1 95 ? 23.776 -11.755 -17.840 1.00 77.06 95 ASP A CA 1
ATOM 698 C C . ASP A 1 95 ? 22.462 -11.788 -18.633 1.00 77.06 95 ASP A C 1
ATOM 700 O O . ASP A 1 95 ? 22.343 -12.408 -19.690 1.00 77.06 95 ASP A O 1
ATOM 704 N N . VAL A 1 96 ? 21.418 -11.166 -18.083 1.00 69.19 96 VAL A N 1
ATOM 705 C CA . VAL A 1 96 ? 20.205 -10.888 -18.857 1.00 69.19 96 VAL A CA 1
ATOM 706 C C . VAL A 1 96 ? 20.392 -9.543 -19.530 1.00 69.19 96 VAL A C 1
ATOM 708 O O . VAL A 1 96 ? 20.242 -8.496 -18.905 1.00 69.19 96 VAL A O 1
ATOM 711 N N . GLU A 1 97 ? 20.734 -9.593 -20.814 1.00 74.62 97 GLU A N 1
ATOM 712 C CA . GLU A 1 97 ? 20.634 -8.438 -21.695 1.00 74.62 97 GLU A CA 1
ATOM 713 C C . GLU A 1 97 ? 19.153 -8.084 -21.834 1.00 74.62 97 GLU A C 1
ATOM 715 O O . GLU A 1 97 ? 18.378 -8.810 -22.455 1.00 74.62 97 GLU A O 1
ATOM 720 N N . SER A 1 98 ? 18.753 -6.981 -21.211 1.00 78.06 98 SER A N 1
ATOM 721 C CA . SER A 1 98 ? 17.425 -6.412 -21.385 1.00 78.06 98 SER A CA 1
ATOM 722 C C . SER A 1 98 ? 17.570 -4.995 -21.906 1.00 78.06 98 SER A C 1
ATOM 724 O O . SER A 1 98 ? 18.341 -4.200 -21.373 1.00 78.06 98 SER A O 1
ATOM 726 N N . THR A 1 99 ? 16.839 -4.696 -22.975 1.00 86.69 99 THR A N 1
ATOM 727 C CA . THR A 1 99 ? 16.802 -3.356 -23.587 1.00 86.69 99 THR A CA 1
ATOM 728 C C . THR A 1 99 ? 15.703 -2.483 -22.981 1.00 86.69 99 THR A C 1
ATOM 730 O O . THR A 1 99 ? 15.590 -1.302 -23.314 1.00 86.69 99 THR A O 1
ATOM 733 N N . THR A 1 100 ? 14.885 -3.058 -22.092 1.00 92.19 100 THR A N 1
ATOM 734 C CA . THR A 1 100 ? 13.752 -2.390 -21.452 1.00 92.19 100 THR A CA 1
ATOM 735 C C . THR A 1 100 ? 13.610 -2.794 -19.996 1.00 92.19 100 THR A C 1
ATOM 737 O O . THR A 1 100 ? 13.605 -3.976 -19.657 1.00 92.19 100 THR A O 1
ATOM 740 N N . ASP A 1 101 ? 13.392 -1.813 -19.138 1.00 92.12 101 ASP A N 1
ATOM 741 C CA . ASP A 1 101 ? 13.239 -2.002 -17.704 1.00 92.12 101 ASP A CA 1
ATOM 742 C C . ASP A 1 101 ? 11.968 -1.334 -17.186 1.00 92.12 101 ASP A C 1
ATOM 744 O O . ASP A 1 101 ? 11.464 -0.371 -17.755 1.00 92.12 101 ASP A O 1
ATOM 748 N N . VAL A 1 102 ? 11.410 -1.885 -16.1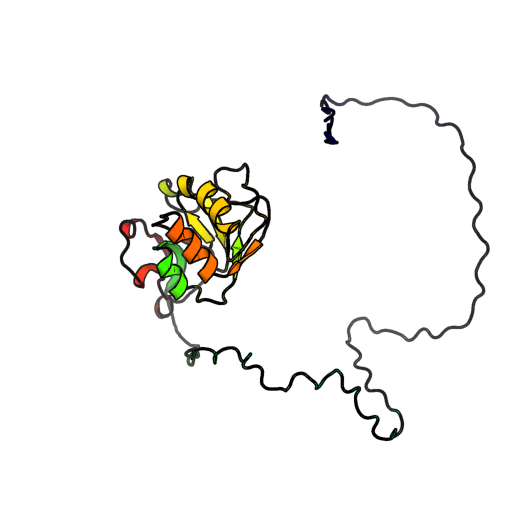12 1.00 93.19 102 VAL A N 1
ATOM 749 C CA . VAL A 1 102 ? 10.322 -1.245 -15.374 1.00 93.19 102 VAL A CA 1
ATOM 750 C C . VAL A 1 102 ? 10.947 -0.265 -14.392 1.00 93.19 102 VAL A C 1
ATOM 752 O O . VAL A 1 102 ? 11.646 -0.693 -13.468 1.00 93.19 102 VAL A O 1
ATOM 755 N N . ASP A 1 103 ? 10.664 1.022 -14.590 1.00 92.88 103 ASP A N 1
ATOM 756 C CA . ASP A 1 103 ? 11.152 2.129 -13.755 1.00 92.88 103 ASP A CA 1
ATOM 757 C C . ASP A 1 103 ? 10.171 2.492 -12.631 1.00 92.88 103 ASP A C 1
ATOM 759 O O . ASP A 1 103 ? 10.527 2.966 -11.540 1.00 92.88 103 ASP A O 1
ATOM 763 N N . PHE A 1 104 ? 8.889 2.269 -12.910 1.00 93.50 104 PHE A N 1
ATOM 764 C CA . PHE A 1 104 ? 7.787 2.568 -12.015 1.00 93.50 104 PHE A CA 1
ATOM 765 C C . PHE A 1 104 ? 6.581 1.688 -12.332 1.00 93.50 104 PHE A C 1
ATOM 767 O O . PHE A 1 104 ? 6.305 1.369 -13.489 1.00 93.50 104 PHE A O 1
ATOM 774 N N . PHE A 1 105 ? 5.814 1.360 -11.297 1.00 94.94 105 PHE A N 1
ATOM 775 C CA . PHE A 1 105 ? 4.452 0.878 -11.468 1.00 94.94 105 PHE A CA 1
ATOM 776 C C . PHE A 1 105 ? 3.535 1.425 -10.375 1.00 94.94 105 PHE A C 1
ATOM 778 O O . PHE A 1 105 ? 3.964 1.707 -9.254 1.00 94.94 105 PHE A O 1
ATOM 785 N N . SER A 1 106 ? 2.251 1.538 -10.701 1.00 96.19 106 SER A N 1
ATOM 786 C CA . SER A 1 106 ? 1.156 1.699 -9.747 1.00 96.19 106 SER A CA 1
ATOM 787 C C . SER A 1 106 ? 0.003 0.816 -10.178 1.00 96.19 106 SER A C 1
ATOM 789 O O . SER A 1 106 ? -0.514 0.951 -11.284 1.00 96.19 106 SER A O 1
ATOM 791 N N . ILE A 1 107 ? -0.386 -0.110 -9.313 1.00 96.50 107 ILE A N 1
ATOM 792 C CA . ILE A 1 107 ? -1.366 -1.143 -9.634 1.00 96.50 107 ILE A CA 1
ATOM 793 C C . ILE A 1 107 ? -2.351 -1.324 -8.495 1.00 96.50 107 ILE A C 1
ATOM 795 O O . ILE A 1 107 ? -2.025 -1.073 -7.336 1.00 96.50 107 ILE A O 1
ATOM 799 N N . THR A 1 108 ? -3.558 -1.779 -8.801 1.00 97.12 108 THR A N 1
ATOM 800 C CA . THR A 1 108 ? -4.548 -2.108 -7.776 1.00 97.12 108 THR A CA 1
ATOM 801 C C . THR A 1 108 ? -4.693 -3.614 -7.637 1.00 97.12 108 THR A C 1
ATOM 803 O O . THR A 1 108 ? -4.907 -4.319 -8.620 1.00 97.12 108 THR A O 1
ATOM 806 N N . VAL A 1 109 ? -4.600 -4.092 -6.400 1.00 96.19 109 VAL A N 1
ATOM 807 C CA . VAL A 1 109 ? -4.717 -5.505 -6.034 1.00 96.19 109 VAL A CA 1
ATOM 808 C C . VAL A 1 109 ? -5.707 -5.677 -4.883 1.00 96.19 109 VAL A C 1
ATOM 810 O O . VAL A 1 109 ? -6.005 -4.727 -4.157 1.00 96.19 109 VAL A O 1
ATOM 813 N N . SER A 1 110 ? -6.209 -6.897 -4.691 1.00 96.06 110 SER A N 1
ATOM 814 C CA . SER A 1 110 ? -6.964 -7.234 -3.478 1.00 96.06 110 SER A CA 1
ATOM 815 C C . SER A 1 110 ? -6.024 -7.363 -2.267 1.00 96.06 110 SER A C 1
ATOM 817 O O . SER A 1 110 ? -4.851 -7.704 -2.459 1.00 96.06 110 SER A O 1
ATOM 819 N N . PRO A 1 111 ? -6.496 -7.180 -1.017 1.00 96.69 111 PRO A N 1
ATOM 820 C CA . PRO A 1 111 ? -5.663 -7.429 0.160 1.00 96.69 111 PRO A CA 1
ATOM 821 C C . PRO A 1 111 ? -5.056 -8.836 0.191 1.00 96.69 111 PRO A C 1
ATOM 823 O O . PRO A 1 111 ? -3.878 -8.981 0.493 1.00 96.69 111 PRO A O 1
ATOM 826 N N . ALA A 1 112 ? -5.814 -9.870 -0.193 1.00 94.88 112 ALA A N 1
ATOM 827 C CA . ALA A 1 112 ? -5.320 -11.249 -0.220 1.00 94.88 112 ALA A CA 1
ATOM 828 C C . ALA A 1 112 ? -4.122 -11.424 -1.170 1.00 94.88 112 ALA A C 1
ATOM 830 O O . ALA A 1 112 ? -3.173 -12.143 -0.859 1.00 94.88 112 ALA A O 1
ATOM 831 N N . SER A 1 113 ? -4.129 -10.718 -2.305 1.00 94.12 113 SER A N 1
ATOM 832 C CA . SER A 1 113 ? -3.037 -10.756 -3.280 1.00 94.12 113 SER A CA 1
ATOM 833 C C . SER A 1 113 ? -1.716 -10.226 -2.712 1.00 94.12 113 SER A C 1
ATOM 835 O O . SER A 1 113 ? -0.655 -10.626 -3.191 1.00 94.12 113 SER A O 1
ATOM 837 N N . LEU A 1 114 ? -1.753 -9.387 -1.666 1.00 94.19 114 LEU A N 1
ATOM 838 C CA . LEU A 1 114 ? -0.545 -8.888 -1.004 1.00 94.19 114 LEU A CA 1
ATOM 839 C C . LEU A 1 114 ? 0.291 -10.014 -0.393 1.00 94.19 114 LEU A C 1
ATOM 841 O O . LEU A 1 114 ? 1.508 -9.884 -0.363 1.00 94.19 114 LEU A O 1
ATOM 845 N N . LEU A 1 115 ? -0.307 -11.135 0.024 1.00 93.56 115 LEU A N 1
ATOM 846 C CA . LEU A 1 115 ? 0.437 -12.256 0.617 1.00 93.56 115 LEU A CA 1
ATOM 847 C C . LEU A 1 115 ? 1.274 -13.042 -0.399 1.00 93.56 115 LEU A C 1
ATOM 849 O O . LEU A 1 115 ? 2.208 -13.738 -0.008 1.00 93.56 115 LEU A O 1
ATOM 853 N N . HIS A 1 116 ? 1.000 -12.908 -1.700 1.00 90.62 116 HIS A N 1
ATOM 854 C CA . HIS A 1 116 ? 1.882 -13.451 -2.739 1.00 90.62 116 HIS A CA 1
ATOM 855 C C . HIS A 1 116 ? 3.154 -12.615 -2.931 1.00 90.62 116 HIS A C 1
ATOM 857 O O . HIS A 1 116 ? 4.138 -13.113 -3.473 1.00 90.62 116 HIS A O 1
ATOM 863 N N . ILE A 1 117 ? 3.128 -11.355 -2.489 1.00 89.75 117 ILE A N 1
ATOM 864 C CA . ILE A 1 117 ? 4.202 -10.368 -2.659 1.00 89.75 117 ILE A CA 1
ATOM 865 C C . ILE A 1 117 ? 4.982 -10.207 -1.346 1.00 89.75 117 ILE A C 1
ATOM 867 O O . ILE A 1 117 ? 6.209 -10.148 -1.330 1.00 89.75 117 ILE A O 1
ATOM 871 N N . HIS A 1 118 ? 4.250 -10.165 -0.235 1.00 92.06 118 HIS A N 1
ATOM 872 C CA . HIS A 1 118 ? 4.720 -10.038 1.136 1.00 92.06 118 HIS A CA 1
ATOM 873 C C . HIS A 1 118 ? 4.175 -11.219 1.952 1.00 92.06 118 HIS A C 1
ATOM 875 O O . HIS A 1 118 ? 3.171 -11.063 2.654 1.00 92.06 118 HIS A O 1
ATOM 881 N N . PRO A 1 119 ? 4.788 -12.411 1.847 1.00 91.50 119 PRO A N 1
ATOM 882 C CA . PRO A 1 119 ? 4.313 -13.595 2.558 1.00 91.50 119 PRO A CA 1
ATOM 883 C C . PRO A 1 119 ? 4.335 -13.395 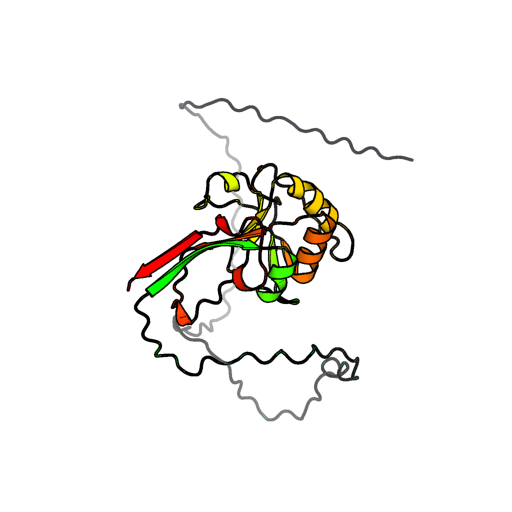4.083 1.00 91.50 119 PRO A C 1
ATOM 885 O O . PRO A 1 119 ? 5.072 -12.528 4.564 1.00 91.50 119 PRO A O 1
ATOM 888 N N . PRO A 1 120 ? 3.563 -14.193 4.849 1.00 92.56 120 PRO A N 1
ATOM 889 C CA . PRO A 1 120 ? 3.579 -14.147 6.312 1.00 92.56 120 PRO A CA 1
ATOM 890 C C . PRO A 1 120 ? 5.006 -14.192 6.878 1.00 92.56 120 PRO A C 1
ATOM 892 O O . PRO A 1 120 ? 5.856 -14.922 6.363 1.00 92.56 120 PRO A O 1
ATOM 895 N N . GLY A 1 121 ? 5.279 -13.404 7.917 1.00 89.62 121 GLY A N 1
ATOM 896 C CA . GLY A 1 121 ? 6.625 -13.160 8.443 1.00 89.62 121 GLY A CA 1
ATOM 897 C C . GLY A 1 121 ? 7.328 -11.947 7.821 1.00 89.62 121 GLY A C 1
ATOM 898 O O . GLY A 1 121 ? 8.358 -11.507 8.334 1.00 89.62 121 GLY A O 1
ATOM 899 N N . CYS A 1 122 ? 6.788 -11.370 6.740 1.00 93.88 122 CYS A N 1
ATOM 900 C CA . CYS A 1 122 ? 7.239 -10.073 6.242 1.00 93.88 122 CYS A CA 1
ATOM 901 C C . CYS A 1 122 ? 6.640 -8.942 7.077 1.00 93.88 122 CYS A C 1
ATOM 903 O O . CYS A 1 122 ? 5.439 -8.913 7.333 1.00 93.88 122 CYS A O 1
ATOM 905 N N . TYR A 1 123 ? 7.460 -7.948 7.408 1.00 94.88 123 TYR A N 1
ATOM 906 C CA . TYR A 1 123 ? 7.003 -6.756 8.114 1.00 94.88 123 TYR A CA 1
ATOM 907 C C . TYR A 1 123 ? 6.787 -5.587 7.155 1.00 94.88 123 TYR A C 1
ATOM 909 O O . TYR A 1 123 ? 7.632 -5.287 6.309 1.00 94.88 123 TYR A O 1
ATOM 917 N N . LEU A 1 124 ? 5.662 -4.904 7.334 1.00 95.81 124 LEU A N 1
ATOM 918 C CA . LEU A 1 124 ? 5.305 -3.657 6.670 1.00 95.81 124 LEU A CA 1
ATOM 919 C C . LEU A 1 124 ? 5.337 -2.531 7.707 1.00 95.81 124 LEU A C 1
ATOM 921 O O . LEU A 1 124 ? 4.901 -2.716 8.844 1.00 95.81 124 LEU A O 1
ATOM 925 N N . ALA A 1 125 ? 5.866 -1.369 7.339 1.00 95.56 125 ALA A N 1
ATOM 926 C CA . ALA A 1 125 ? 5.877 -0.193 8.199 1.00 95.56 125 ALA A CA 1
ATOM 927 C C . ALA A 1 125 ? 4.602 0.621 7.972 1.00 95.56 125 ALA A C 1
ATOM 929 O O . ALA A 1 125 ? 4.362 1.081 6.861 1.00 95.56 125 ALA A O 1
ATOM 930 N N . LEU A 1 126 ? 3.783 0.806 9.006 1.00 95.50 126 LEU A N 1
ATOM 931 C CA . LEU A 1 126 ? 2.662 1.740 8.964 1.00 95.50 126 LEU A CA 1
ATOM 932 C C . LEU A 1 126 ? 3.195 3.171 8.925 1.00 95.50 126 LEU A C 1
ATOM 934 O O . LEU A 1 126 ? 4.039 3.535 9.745 1.00 95.50 126 LEU A O 1
ATOM 938 N N . VAL A 1 127 ? 2.700 3.971 7.983 1.00 89.00 127 VAL A N 1
ATOM 939 C CA . VAL A 1 127 ? 3.292 5.280 7.680 1.00 89.00 127 VAL A CA 1
ATOM 940 C C . VAL A 1 127 ? 2.572 6.435 8.372 1.00 89.00 127 VAL A C 1
ATOM 942 O O . VAL A 1 127 ? 1.339 6.479 8.455 1.00 89.00 127 VAL A O 1
ATOM 945 N N . ALA A 1 128 ? 3.376 7.403 8.820 1.00 88.25 128 ALA A N 1
ATOM 946 C CA . ALA A 1 128 ? 2.930 8.676 9.386 1.00 88.25 128 ALA A CA 1
ATOM 947 C C . ALA A 1 128 ? 3.070 9.867 8.422 1.00 88.25 128 ALA A C 1
ATOM 949 O O . ALA A 1 128 ? 2.749 11.006 8.765 1.00 88.25 128 ALA A O 1
ATOM 950 N N . HIS A 1 129 ? 3.488 9.600 7.186 1.00 86.88 129 HIS A N 1
ATOM 951 C CA . HIS A 1 129 ? 3.644 10.592 6.136 1.00 86.88 129 HIS A CA 1
ATOM 952 C C . HIS A 1 129 ? 3.073 10.064 4.817 1.00 86.88 129 HIS A C 1
ATOM 954 O O . HIS A 1 129 ? 3.281 8.905 4.459 1.00 86.88 129 HIS A O 1
ATOM 960 N N . ALA A 1 130 ? 2.374 10.932 4.087 1.00 87.12 130 ALA A N 1
ATOM 961 C CA . ALA A 1 130 ? 1.893 10.652 2.743 1.00 87.12 130 ALA A CA 1
ATOM 962 C C . ALA A 1 130 ? 2.863 11.279 1.731 1.00 87.12 130 ALA A C 1
ATOM 964 O O . ALA A 1 130 ? 3.033 12.499 1.742 1.00 87.12 130 ALA A O 1
ATOM 965 N N . PRO A 1 131 ? 3.518 10.488 0.869 1.00 85.06 131 PRO A N 1
ATOM 966 C CA . PRO A 1 131 ? 4.365 11.034 -0.181 1.00 85.06 131 PRO A CA 1
ATOM 967 C C . PRO A 1 131 ? 3.537 11.760 -1.247 1.00 85.06 131 PRO A C 1
ATOM 969 O O . PRO A 1 131 ? 2.320 11.589 -1.344 1.00 85.06 131 PRO A O 1
ATOM 972 N N . GLU A 1 132 ? 4.213 12.534 -2.095 1.00 84.56 132 GLU A N 1
ATOM 973 C CA . GLU A 1 132 ? 3.579 13.099 -3.285 1.00 84.56 132 GLU A CA 1
ATOM 974 C C . GLU A 1 132 ? 3.063 11.985 -4.210 1.00 84.56 132 GLU A C 1
ATOM 976 O O . GLU A 1 132 ? 3.739 10.979 -4.458 1.00 84.56 132 GLU A O 1
ATOM 981 N N . SER A 1 133 ? 1.840 12.170 -4.710 1.00 80.38 133 SER A N 1
ATOM 982 C CA . SER A 1 133 ? 1.178 11.218 -5.600 1.00 80.38 133 SER A CA 1
ATOM 983 C C . SER A 1 133 ? 1.690 11.380 -7.030 1.00 80.38 133 SER A C 1
ATOM 985 O O . SER A 1 133 ? 1.489 12.425 -7.646 1.00 80.38 133 SER A O 1
ATOM 987 N N . ARG A 1 134 ? 2.298 10.325 -7.579 1.00 85.44 134 ARG A N 1
ATOM 988 C CA . ARG A 1 134 ? 2.621 10.176 -9.009 1.00 85.44 134 ARG A CA 1
ATOM 989 C C . ARG A 1 134 ? 1.794 9.013 -9.570 1.00 85.44 134 ARG A C 1
ATOM 991 O O . ARG A 1 134 ? 2.319 7.977 -9.955 1.00 85.44 134 ARG A O 1
ATOM 998 N N . ASP A 1 135 ? 0.480 9.186 -9.513 1.00 92.75 135 ASP A N 1
ATOM 999 C CA . ASP A 1 135 ? -0.552 8.226 -9.925 1.00 92.75 135 ASP A CA 1
ATOM 1000 C C . ASP A 1 135 ? -1.749 9.001 -10.514 1.00 92.75 135 ASP A C 1
ATOM 1002 O O . ASP A 1 135 ? -1.740 10.235 -10.522 1.00 92.75 135 ASP A O 1
ATOM 1006 N N . LEU A 1 136 ? -2.779 8.304 -10.999 1.00 94.50 136 LEU A N 1
ATOM 1007 C CA . LEU A 1 136 ? -4.007 8.925 -11.503 1.00 94.50 136 LEU A CA 1
ATOM 1008 C C . LEU A 1 136 ? -4.705 9.761 -10.420 1.00 94.50 136 LEU A C 1
ATOM 1010 O O . LEU A 1 136 ? -4.765 9.373 -9.252 1.00 94.50 136 LEU A O 1
ATOM 1014 N N . ASP A 1 137 ? -5.336 10.865 -10.829 1.00 94.69 137 ASP A N 1
ATOM 1015 C CA . ASP A 1 137 ? -5.993 11.818 -9.920 1.00 94.69 137 ASP A CA 1
ATOM 1016 C C . ASP A 1 137 ? -7.050 11.182 -9.005 1.00 94.69 137 ASP A C 1
ATOM 1018 O O . ASP A 1 137 ? -7.238 11.629 -7.872 1.00 94.69 137 ASP A O 1
ATOM 1022 N N . MET A 1 138 ? -7.711 10.108 -9.449 1.00 95.31 138 MET A N 1
ATOM 1023 C CA . MET A 1 138 ? -8.685 9.378 -8.627 1.00 95.31 138 MET A CA 1
ATOM 1024 C C . MET A 1 138 ? -8.077 8.780 -7.345 1.00 95.31 138 MET A C 1
ATOM 1026 O O . MET A 1 138 ? -8.794 8.581 -6.364 1.00 95.31 138 MET A O 1
ATOM 1030 N N . TYR A 1 139 ? -6.762 8.540 -7.330 1.00 96.12 139 TYR A N 1
ATOM 1031 C CA . TYR A 1 139 ? -6.016 8.012 -6.186 1.00 96.12 139 TYR A CA 1
ATOM 1032 C C . TYR A 1 139 ? -5.396 9.102 -5.309 1.00 96.12 139 TYR A C 1
ATOM 1034 O O . TYR A 1 139 ? -4.919 8.807 -4.217 1.00 96.12 139 TYR A O 1
ATOM 1042 N N . LYS A 1 140 ? -5.441 10.374 -5.723 1.00 93.69 140 LYS A N 1
ATOM 1043 C CA . LYS A 1 140 ? -4.780 11.494 -5.028 1.00 93.69 140 LYS A CA 1
ATOM 1044 C C . LYS A 1 140 ? -5.157 11.614 -3.550 1.00 93.69 140 LYS A C 1
ATOM 1046 O O . LYS A 1 140 ? -4.341 12.022 -2.730 1.00 93.69 140 LYS A O 1
ATOM 1051 N N . ASN A 1 141 ? -6.404 11.283 -3.225 1.00 94.81 141 ASN A N 1
ATOM 1052 C CA . ASN A 1 141 ? -6.937 11.385 -1.869 1.00 94.81 141 ASN A CA 1
ATOM 1053 C C . ASN A 1 141 ? -6.890 10.060 -1.102 1.00 94.81 141 ASN A C 1
ATOM 1055 O O . ASN A 1 141 ? -7.395 10.007 0.015 1.00 94.81 141 ASN A O 1
ATOM 1059 N N . TRP A 1 142 ? -6.340 8.991 -1.683 1.00 96.94 142 TRP A N 1
ATOM 1060 C CA . TRP A 1 142 ? -6.221 7.709 -0.999 1.00 96.94 142 TRP A CA 1
ATOM 1061 C C . TRP A 1 142 ? -5.270 7.811 0.192 1.00 96.94 142 TRP A C 1
ATOM 1063 O O . TRP A 1 142 ? -4.370 8.650 0.252 1.00 96.94 142 TRP A O 1
ATOM 1073 N N . VAL A 1 143 ? -5.507 6.952 1.175 1.00 97.25 143 VAL A N 1
ATOM 1074 C CA . VAL A 1 143 ? -4.781 6.951 2.440 1.00 97.25 143 VAL A CA 1
ATOM 1075 C C . VAL A 1 143 ? -3.582 6.045 2.303 1.00 97.25 143 VAL A C 1
ATOM 1077 O O . VAL A 1 143 ? -3.743 4.832 2.200 1.00 97.25 143 VAL A O 1
ATOM 1080 N N . PHE A 1 144 ? -2.390 6.626 2.330 1.00 96.56 144 PHE A N 1
ATOM 1081 C CA . PHE A 1 144 ? -1.147 5.888 2.481 1.00 96.56 144 PHE A CA 1
ATOM 1082 C C . PHE A 1 144 ? -1.097 5.304 3.885 1.00 96.56 144 PHE A C 1
ATOM 1084 O O . PHE A 1 144 ? -1.179 6.027 4.885 1.00 96.56 144 PHE A O 1
ATOM 1091 N N . PHE A 1 145 ? -1.019 3.978 3.949 1.00 96.62 145 PHE A N 1
ATOM 1092 C CA . PHE A 1 145 ? -1.181 3.263 5.208 1.00 96.62 145 PHE A CA 1
ATOM 1093 C C . PHE A 1 145 ? 0.003 2.388 5.570 1.00 96.62 145 PHE A C 1
ATOM 1095 O O . PHE A 1 145 ? 0.256 2.221 6.759 1.00 96.62 145 PHE A O 1
ATOM 1102 N N . ALA A 1 146 ? 0.747 1.879 4.589 1.00 96.31 146 ALA A N 1
ATOM 1103 C CA . ALA A 1 146 ? 1.918 1.063 4.851 1.00 96.31 146 ALA A CA 1
ATOM 1104 C C . ALA A 1 146 ? 2.964 1.173 3.739 1.00 96.31 146 ALA A C 1
ATOM 1106 O O . ALA A 1 146 ? 2.645 1.487 2.591 1.00 96.31 146 ALA A O 1
ATOM 1107 N N . GLU A 1 147 ? 4.211 0.864 4.077 1.00 94.00 147 GLU A N 1
ATOM 1108 C CA . GLU A 1 147 ? 5.300 0.742 3.121 1.00 94.00 147 GLU A CA 1
ATOM 1109 C C . GLU A 1 147 ? 6.274 -0.395 3.452 1.00 94.00 147 GLU A C 1
ATOM 1111 O O . GLU A 1 147 ? 6.381 -0.888 4.577 1.00 94.00 147 GLU A O 1
ATOM 1116 N N . SER A 1 148 ? 6.980 -0.817 2.412 1.00 88.19 148 SER A N 1
ATOM 1117 C CA . SER A 1 148 ? 8.088 -1.767 2.438 1.00 88.19 148 SER A CA 1
ATOM 1118 C C . SER A 1 148 ? 9.021 -1.389 1.280 1.00 88.19 148 SER A C 1
ATOM 1120 O O . SER A 1 148 ? 9.619 -0.318 1.294 1.00 88.19 148 SER A O 1
ATOM 1122 N N . LYS A 1 149 ? 9.107 -2.208 0.229 1.00 88.31 149 LYS A N 1
ATOM 1123 C CA . LYS A 1 149 ? 9.679 -1.852 -1.078 1.00 88.31 149 LYS A CA 1
ATOM 1124 C C . LYS A 1 149 ? 8.668 -1.156 -1.988 1.00 88.31 149 LYS A C 1
ATOM 1126 O O . LYS A 1 149 ? 9.061 -0.479 -2.930 1.00 88.31 149 LYS A O 1
ATOM 1131 N N . CYS A 1 150 ? 7.384 -1.311 -1.679 1.00 92.19 150 CYS A N 1
ATOM 1132 C CA . CYS A 1 150 ? 6.281 -0.620 -2.327 1.00 92.19 150 CYS A CA 1
ATOM 1133 C C . CYS A 1 150 ? 5.531 0.214 -1.287 1.00 92.19 150 CYS A C 1
ATOM 1135 O O . CYS A 1 150 ? 5.540 -0.103 -0.095 1.00 92.19 150 CYS A O 1
ATOM 1137 N N . ARG A 1 151 ? 4.860 1.260 -1.754 1.00 94.69 151 ARG A N 1
ATOM 1138 C CA . ARG A 1 151 ? 3.904 2.055 -0.985 1.00 94.69 151 ARG A CA 1
ATOM 1139 C C . ARG A 1 151 ? 2.517 1.468 -1.174 1.00 94.69 151 ARG A C 1
ATOM 1141 O O . ARG A 1 151 ? 2.166 1.107 -2.296 1.00 94.69 151 ARG A O 1
ATOM 1148 N N . LEU A 1 152 ? 1.746 1.408 -0.096 1.00 96.88 152 LEU A N 1
ATOM 1149 C CA . LEU A 1 152 ? 0.385 0.894 -0.090 1.00 96.88 152 LEU A CA 1
ATOM 1150 C C . LEU A 1 152 ? -0.592 1.994 0.321 1.00 96.88 152 LEU A C 1
ATOM 1152 O O . LEU A 1 152 ? -0.394 2.676 1.334 1.00 96.88 152 LEU A O 1
ATOM 1156 N N . SER A 1 153 ? -1.663 2.145 -0.453 1.00 97.44 153 SER A N 1
ATOM 1157 C CA . SER A 1 153 ? -2.769 3.044 -0.140 1.00 97.44 153 SER A CA 1
ATOM 1158 C C . SER A 1 153 ? -4.139 2.399 -0.379 1.00 97.44 153 SER A C 1
ATOM 1160 O O . SER A 1 153 ? -4.258 1.413 -1.105 1.00 97.44 153 SER A O 1
ATOM 1162 N N . PHE A 1 154 ? -5.184 2.922 0.263 1.00 98.12 154 PHE A N 1
ATOM 1163 C CA . PHE A 1 154 ? -6.576 2.479 0.086 1.00 98.12 154 PHE A CA 1
ATOM 1164 C C . PHE A 1 154 ? -7.553 3.663 0.113 1.00 98.12 154 PHE A C 1
ATOM 1166 O O . PHE A 1 154 ? -7.171 4.800 0.404 1.00 98.12 154 PHE A O 1
ATOM 1173 N N . GLU A 1 155 ? -8.841 3.404 -0.105 1.00 97.50 155 GLU A N 1
ATOM 1174 C CA . GLU A 1 155 ? -9.885 4.433 -0.047 1.00 97.50 155 GLU A CA 1
ATOM 1175 C C . GLU A 1 155 ? -10.081 5.053 1.357 1.00 97.50 155 GLU A C 1
ATOM 1177 O O . GLU A 1 155 ? -10.142 4.327 2.354 1.00 97.50 155 GLU A O 1
ATOM 1182 N N . PRO A 1 156 ? -10.297 6.380 1.473 1.00 97.31 156 PRO A N 1
ATOM 1183 C CA . PRO A 1 156 ? -10.389 7.093 2.757 1.00 97.31 156 PRO A CA 1
ATOM 1184 C C . PRO A 1 156 ? -11.331 6.509 3.806 1.00 97.31 156 PRO A C 1
ATOM 1186 O O . PRO A 1 156 ? -11.046 6.588 5.003 1.00 97.31 156 PRO A O 1
ATOM 1189 N N . GLN A 1 157 ? -12.431 5.896 3.367 1.00 97.94 157 GLN A N 1
ATOM 1190 C CA . GLN A 1 157 ? -13.425 5.282 4.244 1.00 97.94 157 GLN A CA 1
ATOM 1191 C C . GLN A 1 157 ? -12.843 4.188 5.157 1.00 97.94 157 GLN A C 1
ATOM 1193 O O . GLN A 1 157 ? -13.356 3.974 6.252 1.00 97.94 157 GLN A O 1
ATOM 1198 N N . HIS A 1 158 ? -11.747 3.536 4.755 1.00 98.38 158 HIS A N 1
ATOM 1199 C CA . HIS A 1 158 ? -11.135 2.435 5.501 1.00 98.38 158 HIS A CA 1
ATOM 1200 C C . HIS A 1 158 ? -10.143 2.886 6.580 1.00 98.38 158 HIS A C 1
ATOM 1202 O O . HIS A 1 158 ? -9.716 2.070 7.395 1.00 98.38 158 HIS A O 1
ATOM 1208 N N . LYS A 1 159 ? -9.807 4.180 6.658 1.00 97.44 159 LYS A N 1
ATOM 1209 C CA . LYS A 1 159 ? -8.786 4.689 7.587 1.00 97.44 159 LYS A CA 1
ATOM 1210 C C . LYS A 1 159 ? -9.112 4.422 9.056 1.00 97.44 159 LYS A C 1
ATOM 1212 O O . LYS A 1 159 ? -8.318 3.807 9.762 1.00 97.44 159 LYS A O 1
ATOM 1217 N N . LEU A 1 160 ? -10.260 4.910 9.529 1.00 97.44 160 LEU A N 1
ATOM 1218 C CA . LEU A 1 160 ? -10.671 4.713 10.922 1.00 97.44 160 LEU A CA 1
ATOM 1219 C C . LEU A 1 160 ? -11.001 3.242 11.224 1.00 97.44 160 LEU A C 1
ATOM 1221 O O . LEU A 1 160 ? -10.519 2.758 12.249 1.00 97.44 160 LEU A O 1
ATOM 1225 N N . PRO A 1 161 ? -11.726 2.510 10.349 1.00 98.31 161 PRO A N 1
ATOM 1226 C CA . PRO A 1 161 ? -11.939 1.078 10.531 1.00 98.31 161 PRO A CA 1
ATOM 1227 C C . PRO A 1 161 ? -10.643 0.285 10.701 1.00 98.31 161 PRO A C 1
ATOM 1229 O O . PRO A 1 161 ? -10.561 -0.529 11.615 1.00 98.31 161 PRO A O 1
ATOM 1232 N N . LEU A 1 162 ? -9.612 0.543 9.883 1.00 98.00 162 LEU A N 1
ATOM 1233 C CA . LEU A 1 162 ? -8.348 -0.185 9.993 1.00 98.00 162 LEU A CA 1
ATOM 1234 C C . LEU A 1 162 ? -7.664 0.064 11.339 1.00 98.00 162 LEU A C 1
ATOM 1236 O O . LEU A 1 162 ? -7.202 -0.874 11.981 1.00 98.00 162 LEU A O 1
ATOM 1240 N N . ILE A 1 163 ? -7.611 1.321 11.783 1.00 96.81 163 ILE A N 1
ATOM 1241 C CA . ILE A 1 163 ? -6.992 1.676 13.068 1.00 96.81 163 ILE A CA 1
ATOM 1242 C C . ILE A 1 163 ? -7.702 0.974 14.218 1.00 96.81 163 ILE A C 1
ATOM 1244 O O . ILE A 1 163 ? -7.046 0.421 15.099 1.00 96.81 163 ILE A O 1
ATOM 1248 N N . GLU A 1 164 ? -9.034 0.985 14.208 1.00 97.50 164 GLU A N 1
ATOM 1249 C CA . GLU A 1 164 ? -9.812 0.332 15.252 1.00 97.50 164 GLU A CA 1
ATOM 1250 C C . GLU A 1 164 ? -9.634 -1.187 15.220 1.00 97.50 164 GLU A C 1
ATOM 1252 O O . GLU A 1 164 ? -9.439 -1.809 16.262 1.00 97.50 164 GLU A O 1
ATOM 1257 N N . ARG A 1 165 ? -9.584 -1.785 14.026 1.00 97.94 165 ARG A N 1
ATOM 1258 C CA . ARG A 1 165 ? -9.353 -3.220 13.872 1.00 97.94 165 ARG A CA 1
ATOM 1259 C C . ARG A 1 165 ? -7.978 -3.654 14.382 1.00 97.94 165 ARG A C 1
ATOM 1261 O O . ARG A 1 165 ? -7.877 -4.698 15.024 1.00 97.94 165 ARG A O 1
ATOM 1268 N N . LEU A 1 166 ? -6.935 -2.859 14.141 1.00 96.94 166 LEU A N 1
ATOM 1269 C CA . LEU A 1 166 ? -5.565 -3.148 14.585 1.00 96.94 166 LEU A CA 1
ATOM 1270 C C . LEU A 1 166 ? -5.352 -2.969 16.099 1.00 96.94 166 LEU A C 1
ATOM 1272 O O . LEU A 1 166 ? -4.420 -3.548 16.656 1.00 96.94 166 LEU A O 1
ATOM 1276 N N . ARG A 1 167 ? -6.212 -2.205 16.785 1.00 96.44 167 ARG A N 1
ATOM 1277 C CA . ARG A 1 167 ? -6.221 -2.095 18.259 1.00 96.44 167 ARG A CA 1
ATOM 1278 C C . ARG A 1 167 ? -6.783 -3.338 18.951 1.00 96.44 167 ARG A C 1
ATOM 1280 O O . ARG A 1 167 ? -6.608 -3.511 20.157 1.00 96.44 167 ARG A O 1
ATOM 1287 N N . GLN A 1 168 ? -7.468 -4.195 18.203 1.00 96.94 168 GLN A N 1
ATOM 1288 C CA . GLN A 1 168 ? -8.045 -5.437 18.702 1.00 96.94 168 GLN A CA 1
ATOM 1289 C C . GLN A 1 168 ? -7.043 -6.596 18.574 1.00 96.94 168 GLN A C 1
ATOM 1291 O O . GLN A 1 168 ? -5.951 -6.448 18.018 1.00 96.94 168 GLN A O 1
ATOM 1296 N N . ALA A 1 169 ? -7.405 -7.761 19.113 1.00 91.88 169 ALA A N 1
ATOM 1297 C CA . ALA A 1 169 ? -6.618 -8.979 18.944 1.00 91.88 169 ALA A CA 1
ATOM 1298 C C . ALA A 1 169 ? -6.472 -9.340 17.445 1.00 91.88 169 ALA A C 1
ATOM 1300 O O . ALA A 1 169 ? -7.381 -9.053 16.660 1.00 91.88 169 ALA A O 1
ATOM 1301 N N . PRO A 1 170 ? -5.360 -9.968 17.023 1.00 92.25 170 PRO A N 1
ATOM 1302 C CA . PRO A 1 170 ? -4.221 -10.393 17.844 1.00 92.25 170 PRO A CA 1
ATOM 1303 C C . PRO A 1 170 ? -3.187 -9.286 18.110 1.00 92.25 170 PRO A C 1
ATOM 1305 O O . PRO A 1 170 ? -2.308 -9.467 18.947 1.00 92.25 170 PRO A O 1
ATOM 1308 N N . GLN A 1 171 ? -3.270 -8.150 17.412 1.00 93.81 171 GLN A N 1
ATOM 1309 C CA . GLN A 1 171 ? -2.186 -7.168 17.388 1.00 93.81 171 GLN A CA 1
ATOM 1310 C C . GLN A 1 171 ? -2.149 -6.256 18.621 1.00 93.81 171 GLN A C 1
ATOM 1312 O O . GLN A 1 171 ? -1.063 -5.907 19.079 1.00 93.81 171 GLN A O 1
ATOM 1317 N N . HIS A 1 172 ? -3.310 -5.827 19.130 1.00 94.94 172 HIS A N 1
ATOM 1318 C CA . HIS A 1 172 ? -3.412 -4.864 20.235 1.00 94.94 172 HIS A CA 1
ATOM 1319 C C . HIS A 1 172 ? -2.562 -3.596 20.032 1.00 94.94 172 HIS A C 1
ATOM 1321 O O . HIS A 1 172 ? -1.938 -3.084 20.962 1.00 94.94 172 HIS A O 1
ATOM 1327 N N . ALA A 1 173 ? -2.510 -3.089 18.797 1.00 93.12 173 ALA A N 1
ATOM 1328 C CA . ALA A 1 173 ? -1.653 -1.965 18.455 1.00 93.12 173 ALA A CA 1
ATOM 1329 C C . ALA A 1 173 ? -2.112 -0.672 19.143 1.00 93.12 173 ALA A C 1
ATOM 1331 O O . ALA A 1 173 ? -3.258 -0.247 18.997 1.00 93.12 173 ALA A O 1
ATOM 1332 N N . THR A 1 174 ? -1.189 0.037 19.791 1.00 92.25 174 THR A N 1
ATOM 1333 C CA . THR A 1 174 ? -1.430 1.402 20.278 1.00 92.25 174 THR A CA 1
ATOM 1334 C C . THR A 1 174 ? -1.255 2.397 19.130 1.00 92.25 174 THR A C 1
ATOM 1336 O O . THR A 1 174 ? -0.205 3.015 18.975 1.00 92.25 174 THR A O 1
ATOM 1339 N N . LEU A 1 175 ? -2.286 2.532 18.293 1.00 92.31 175 LEU A N 1
ATOM 1340 C CA . LEU A 1 175 ? -2.294 3.446 17.145 1.00 92.31 175 LEU A CA 1
ATOM 1341 C C . LEU A 1 175 ? -3.163 4.671 17.407 1.00 92.31 175 LEU A C 1
ATOM 1343 O O . LEU A 1 175 ? -4.248 4.561 17.977 1.00 92.31 175 LEU A O 1
ATOM 1347 N N . LEU A 1 176 ? -2.724 5.832 16.923 1.00 93.25 176 LEU A N 1
ATOM 1348 C CA . LEU A 1 176 ? -3.518 7.059 16.853 1.00 93.25 176 LEU A CA 1
ATOM 1349 C C . LEU A 1 176 ? -3.678 7.466 15.391 1.00 93.25 176 LEU A C 1
ATOM 1351 O O . LEU A 1 176 ? -2.703 7.474 14.639 1.00 93.25 176 LEU A O 1
ATOM 1355 N N . ALA A 1 177 ? -4.903 7.811 14.997 1.00 93.88 177 ALA A N 1
ATOM 1356 C CA . ALA A 1 177 ? -5.183 8.279 13.647 1.00 93.88 177 ALA A CA 1
ATOM 1357 C C . ALA A 1 177 ? -4.481 9.608 13.373 1.00 93.88 177 ALA A C 1
ATOM 1359 O O . ALA A 1 177 ? -4.562 10.535 14.179 1.00 93.88 177 ALA A O 1
ATOM 1360 N N . SER A 1 178 ? -3.833 9.709 12.214 1.00 94.69 178 SER A N 1
ATOM 1361 C CA . SER A 1 178 ? -3.272 10.978 11.758 1.00 94.69 178 SER A CA 1
ATOM 1362 C C . SER A 1 178 ? -4.395 11.994 11.511 1.00 94.69 178 SER A C 1
ATOM 1364 O O . SER A 1 178 ? -5.421 11.617 10.932 1.00 94.69 178 SER A O 1
ATOM 1366 N N . PRO A 1 179 ? -4.220 13.283 11.852 1.00 91.75 179 PRO A N 1
ATOM 1367 C CA . PRO A 1 179 ? -5.155 14.328 11.436 1.00 91.75 179 PRO A CA 1
ATOM 1368 C C . PRO A 1 179 ? -5.122 14.569 9.916 1.00 91.75 179 PRO A C 1
ATOM 1370 O O . PRO A 1 179 ? -6.083 15.089 9.355 1.00 91.75 179 PRO A O 1
ATOM 1373 N N . HIS A 1 180 ? -4.046 14.171 9.227 1.00 93.12 180 HIS A N 1
ATOM 1374 C CA . HIS A 1 180 ? -3.924 14.322 7.779 1.00 93.12 180 HIS A CA 1
ATOM 1375 C C . HIS A 1 180 ? -4.775 13.286 7.050 1.00 93.12 180 HIS A C 1
ATOM 1377 O O . HIS A 1 180 ? -4.636 12.087 7.288 1.00 93.12 180 HIS A O 1
ATOM 1383 N N . ALA A 1 181 ? -5.644 13.738 6.142 1.00 93.00 181 ALA A N 1
ATOM 1384 C CA . ALA A 1 181 ? -6.617 12.879 5.468 1.00 93.00 181 ALA A CA 1
ATOM 1385 C C . ALA A 1 181 ? -5.973 11.691 4.734 1.00 93.00 181 ALA A C 1
ATOM 1387 O O . ALA A 1 181 ? -6.511 10.596 4.816 1.00 93.00 181 ALA A O 1
ATOM 1388 N N . THR A 1 182 ? -4.810 11.888 4.109 1.00 95.12 182 THR A N 1
ATOM 1389 C CA . THR A 1 182 ? -4.110 10.914 3.251 1.00 95.12 182 THR A CA 1
ATOM 1390 C C . THR A 1 182 ? -3.092 10.031 3.978 1.00 95.12 182 THR A C 1
ATOM 1392 O O . THR A 1 182 ? -2.409 9.240 3.338 1.00 95.12 182 THR A O 1
ATOM 1395 N N . THR A 1 183 ? -2.997 10.119 5.303 1.00 95.06 183 THR A N 1
ATOM 1396 C CA . THR A 1 183 ? -2.045 9.340 6.113 1.00 95.06 183 THR A CA 1
ATOM 1397 C C . THR A 1 183 ? -2.793 8.505 7.143 1.00 95.06 183 THR A C 1
ATOM 1399 O O . THR A 1 183 ? -3.740 9.005 7.747 1.00 95.06 183 THR A O 1
ATOM 1402 N N . LEU A 1 184 ? -2.369 7.267 7.409 1.00 95.62 184 LEU A N 1
ATOM 1403 C CA . LEU A 1 184 ? -3.013 6.417 8.415 1.00 95.62 184 LEU A CA 1
ATOM 1404 C C . LEU A 1 184 ? -2.793 6.917 9.856 1.00 95.62 184 LEU A C 1
ATOM 1406 O O . LEU A 1 184 ? -3.760 7.286 10.527 1.00 95.62 184 LEU A O 1
ATOM 1410 N N . THR A 1 185 ? -1.547 6.937 10.342 1.00 94.00 185 THR A N 1
ATOM 1411 C CA . THR A 1 185 ? -1.218 7.064 11.782 1.00 94.00 185 THR A CA 1
ATOM 1412 C C . THR A 1 185 ? -0.288 8.248 12.086 1.00 94.00 185 THR A C 1
ATOM 1414 O O . THR A 1 185 ? 0.273 8.843 11.176 1.00 94.00 185 THR A O 1
ATOM 1417 N N . TYR A 1 186 ? -0.174 8.658 13.355 1.00 86.94 186 TYR A N 1
ATOM 1418 C CA . TYR A 1 186 ? 0.807 9.663 13.805 1.00 86.94 186 TYR A CA 1
ATOM 1419 C C . TYR A 1 186 ? 2.221 9.085 14.024 1.00 86.94 186 TYR A C 1
ATOM 1421 O O . TYR A 1 186 ? 3.194 9.829 14.012 1.00 86.94 186 TYR A O 1
ATOM 1429 N N . GLY A 1 187 ? 2.345 7.772 14.234 1.00 82.25 187 GLY A N 1
ATOM 1430 C CA . GLY A 1 187 ? 3.616 7.096 14.504 1.00 82.25 187 GLY A CA 1
ATOM 1431 C C . GLY A 1 187 ? 3.914 5.954 13.538 1.00 82.25 187 GLY A C 1
ATOM 1432 O O . GLY A 1 187 ? 3.046 5.517 12.776 1.00 82.25 187 GLY A O 1
ATOM 1433 N N . GLU A 1 188 ? 5.145 5.460 13.613 1.00 85.00 188 GLU A N 1
ATOM 1434 C CA . GLU A 1 188 ? 5.600 4.292 12.865 1.00 85.00 188 GLU A CA 1
ATOM 1435 C C . GLU A 1 188 ? 5.409 3.023 13.697 1.00 85.00 188 GLU A C 1
ATOM 1437 O O . GLU A 1 188 ? 5.856 2.926 14.841 1.00 85.00 188 GLU A O 1
ATOM 1442 N N . LEU A 1 189 ? 4.756 2.026 13.107 1.00 92.31 189 LEU A N 1
ATOM 1443 C CA . LEU A 1 189 ? 4.613 0.693 13.682 1.00 92.31 189 LEU A CA 1
ATOM 1444 C C . LEU A 1 189 ? 4.929 -0.329 12.600 1.00 92.31 189 LEU A C 1
ATOM 1446 O O . LEU A 1 189 ? 4.381 -0.251 11.505 1.00 92.31 189 LEU A O 1
ATOM 1450 N N . ARG A 1 190 ? 5.775 -1.312 12.908 1.00 94.88 190 ARG A N 1
ATOM 1451 C CA . ARG A 1 190 ? 5.955 -2.471 12.030 1.00 94.88 190 ARG A CA 1
ATOM 1452 C C . ARG A 1 190 ? 4.922 -3.530 12.371 1.00 94.88 190 ARG A C 1
ATOM 1454 O O . ARG A 1 190 ? 4.771 -3.891 13.535 1.00 94.88 190 ARG A O 1
ATOM 1461 N N . ILE A 1 191 ? 4.231 -4.015 11.352 1.00 95.56 191 ILE A N 1
ATOM 1462 C CA . ILE A 1 191 ? 3.201 -5.038 11.474 1.00 95.56 191 ILE A CA 1
ATOM 1463 C C . ILE A 1 191 ? 3.480 -6.171 10.495 1.00 95.56 191 ILE A C 1
ATOM 1465 O O . ILE A 1 191 ? 3.979 -5.937 9.395 1.00 95.56 191 ILE A O 1
ATOM 1469 N N . ASP A 1 192 ? 3.189 -7.397 10.916 1.00 96.56 192 AS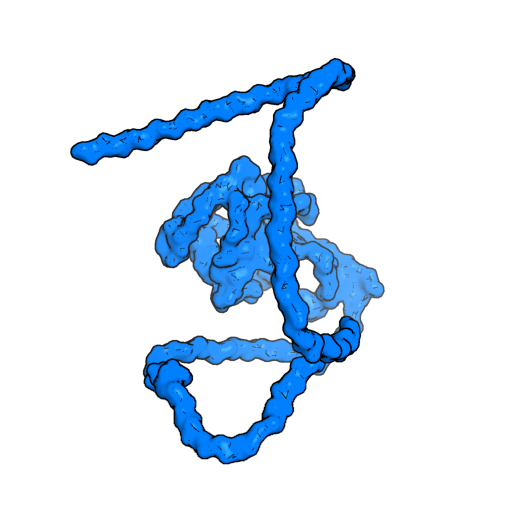P A N 1
ATOM 1470 C CA . ASP A 1 192 ? 3.257 -8.560 10.039 1.00 96.56 192 ASP A CA 1
ATOM 1471 C C . ASP A 1 192 ? 2.235 -8.434 8.896 1.00 96.56 192 ASP A C 1
ATOM 1473 O O . ASP A 1 192 ? 1.107 -7.965 9.094 1.00 96.56 192 ASP A O 1
ATOM 1477 N N . SER A 1 193 ? 2.631 -8.837 7.689 1.00 96.56 193 SER A N 1
ATOM 1478 C CA . SER A 1 193 ? 1.792 -8.732 6.497 1.00 96.56 193 SER A CA 1
ATOM 1479 C C . SER A 1 193 ? 0.509 -9.557 6.600 1.00 96.56 193 SER A C 1
ATOM 1481 O O . SER A 1 193 ? -0.527 -9.087 6.133 1.00 96.56 193 SER A O 1
ATOM 1483 N N . ALA A 1 194 ? 0.528 -10.728 7.245 1.00 97.06 194 ALA A N 1
ATOM 1484 C CA . ALA A 1 194 ? -0.661 -11.556 7.434 1.00 97.06 194 ALA A CA 1
ATOM 1485 C C . ALA A 1 194 ? -1.680 -10.866 8.344 1.00 97.06 194 ALA A C 1
ATOM 1487 O O . ALA A 1 194 ? -2.852 -10.779 7.984 1.00 97.06 194 ALA A O 1
ATOM 1488 N N . ILE A 1 195 ? -1.222 -10.287 9.460 1.00 97.38 195 ILE A N 1
ATOM 1489 C CA . ILE A 1 195 ? -2.085 -9.532 10.382 1.00 97.38 195 ILE A CA 1
ATOM 1490 C C . ILE A 1 195 ? -2.702 -8.321 9.673 1.00 97.38 195 ILE A C 1
ATOM 1492 O O . ILE A 1 195 ? -3.892 -8.042 9.826 1.00 97.38 195 ILE A O 1
ATOM 1496 N N . LEU A 1 196 ? -1.907 -7.593 8.883 1.00 97.50 196 LEU A N 1
ATOM 1497 C CA . LEU A 1 196 ? -2.402 -6.427 8.154 1.00 97.50 196 LEU A CA 1
ATOM 1498 C C . LEU A 1 196 ? -3.431 -6.812 7.085 1.00 97.50 196 LEU A C 1
ATOM 1500 O O . LEU A 1 196 ? -4.446 -6.131 6.947 1.00 97.50 196 LEU A O 1
ATOM 1504 N N . VAL A 1 197 ? -3.183 -7.889 6.337 1.00 97.75 197 VAL A N 1
ATOM 1505 C CA . VAL A 1 197 ? -4.103 -8.380 5.303 1.00 97.75 197 VAL A CA 1
ATOM 1506 C C . VAL A 1 197 ? -5.417 -8.851 5.916 1.00 97.75 197 VAL A C 1
ATOM 1508 O O . VAL A 1 197 ? -6.470 -8.446 5.429 1.00 97.75 197 VAL A O 1
ATOM 1511 N N . GLU A 1 198 ? -5.372 -9.615 7.008 1.00 98.06 198 GLU A N 1
ATOM 1512 C CA . GLU A 1 198 ? -6.572 -10.040 7.736 1.00 98.06 198 GLU A CA 1
ATOM 1513 C C . GLU A 1 198 ? -7.386 -8.823 8.202 1.00 98.06 198 GLU A C 1
ATOM 1515 O O . GLU A 1 198 ? -8.580 -8.721 7.925 1.00 98.06 198 GLU A O 1
ATOM 1520 N N . ALA A 1 199 ? -6.726 -7.827 8.802 1.00 98.31 199 ALA A N 1
ATOM 1521 C CA . ALA A 1 199 ? -7.390 -6.605 9.246 1.00 98.31 199 ALA A CA 1
ATOM 1522 C C . ALA A 1 199 ? -8.029 -5.810 8.092 1.00 98.31 199 ALA A C 1
ATOM 1524 O O . ALA A 1 199 ? -9.113 -5.253 8.262 1.00 98.31 199 ALA A O 1
ATOM 1525 N N . LEU A 1 200 ? -7.389 -5.754 6.918 1.00 98.50 200 LEU A N 1
ATOM 1526 C CA . LEU A 1 200 ? -7.951 -5.121 5.720 1.00 98.50 200 LEU A CA 1
ATOM 1527 C C . LEU A 1 200 ? -9.194 -5.865 5.211 1.00 98.50 200 LEU A C 1
ATOM 1529 O O . LEU A 1 200 ? -10.173 -5.228 4.821 1.00 98.5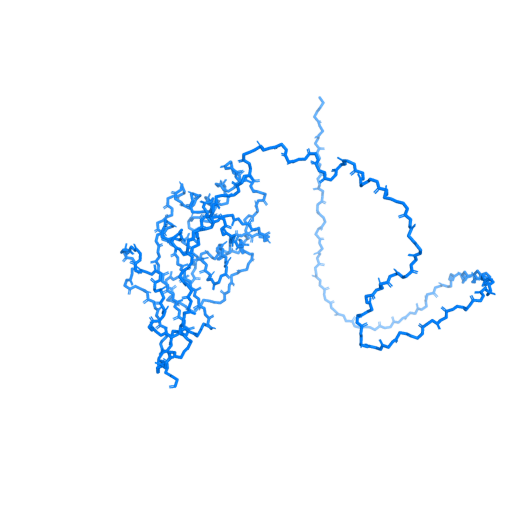0 200 LEU A O 1
ATOM 1533 N N . GLN A 1 201 ? -9.171 -7.197 5.221 1.00 98.25 201 GLN A N 1
ATOM 1534 C CA . GLN A 1 201 ? -10.313 -8.007 4.800 1.00 98.25 201 GLN A CA 1
ATOM 1535 C C . GLN A 1 201 ? -11.492 -7.858 5.769 1.00 98.25 201 GLN A C 1
ATOM 1537 O O . GLN A 1 201 ? -12.624 -7.679 5.320 1.00 98.25 201 GLN A O 1
ATOM 1542 N N . ASP A 1 202 ? -11.227 -7.831 7.075 1.00 98.31 202 ASP A N 1
ATOM 1543 C CA . ASP A 1 202 ? -12.253 -7.687 8.114 1.00 98.31 202 ASP A CA 1
ATOM 1544 C C . ASP A 1 202 ? -13.020 -6.363 8.026 1.00 98.31 202 ASP A C 1
ATOM 1546 O O . ASP A 1 202 ? -14.223 -6.314 8.280 1.00 98.31 202 ASP A O 1
ATOM 1550 N N . ILE A 1 203 ? -12.350 -5.279 7.627 1.00 98.44 203 ILE A N 1
ATOM 1551 C CA . ILE A 1 203 ? -12.994 -3.970 7.425 1.00 98.44 203 ILE A CA 1
ATOM 1552 C C . ILE A 1 203 ? -13.649 -3.830 6.042 1.00 98.44 203 ILE A C 1
ATOM 1554 O O . ILE A 1 203 ? -14.073 -2.732 5.670 1.00 98.44 203 ILE A O 1
ATOM 1558 N N . GLY A 1 204 ? -13.687 -4.910 5.257 1.00 98.12 204 GLY A N 1
ATOM 1559 C CA . GLY A 1 204 ? -14.261 -4.933 3.916 1.00 98.12 204 GLY A CA 1
ATOM 1560 C C . GLY A 1 204 ? -13.460 -4.149 2.875 1.00 98.12 204 GLY A C 1
ATOM 1561 O O . GLY A 1 204 ? -14.033 -3.729 1.872 1.00 98.12 204 GLY A O 1
ATOM 1562 N N . CYS A 1 205 ? -12.159 -3.921 3.088 1.00 98.31 205 CYS A N 1
ATOM 1563 C CA . CYS A 1 205 ? -11.311 -3.316 2.064 1.00 98.31 205 CYS A CA 1
ATOM 1564 C C . CYS A 1 205 ? -11.164 -4.293 0.890 1.00 98.31 205 CYS A C 1
ATOM 1566 O O . CYS A 1 205 ? -10.754 -5.438 1.070 1.00 98.31 205 CYS A O 1
ATOM 1568 N N . GLN A 1 206 ? -11.501 -3.848 -0.320 1.00 97.31 206 GLN A N 1
ATOM 1569 C CA . GLN A 1 206 ? -11.406 -4.677 -1.528 1.00 97.31 206 GLN A CA 1
ATOM 1570 C C . GLN A 1 206 ? -10.237 -4.288 -2.429 1.00 97.31 206 GLN A C 1
ATOM 1572 O O . GLN A 1 206 ? -9.813 -5.088 -3.259 1.00 97.31 206 GLN A O 1
ATOM 1577 N N . SER A 1 207 ? -9.704 -3.079 -2.256 1.00 97.69 207 SER A N 1
ATOM 1578 C CA . SER A 1 207 ? -8.734 -2.495 -3.173 1.00 97.69 207 SER A CA 1
ATOM 1579 C C . SER A 1 207 ? -7.593 -1.838 -2.414 1.00 97.69 207 SER A C 1
ATOM 1581 O O . SER A 1 207 ? -7.783 -0.875 -1.675 1.00 97.69 207 SER A O 1
ATOM 1583 N N . VAL A 1 208 ? -6.388 -2.340 -2.657 1.00 97.56 208 VAL A N 1
ATOM 1584 C CA . VAL A 1 208 ? -5.136 -1.730 -2.225 1.00 97.56 208 VAL A CA 1
ATOM 1585 C C . VAL A 1 208 ? -4.391 -1.275 -3.466 1.00 97.56 208 VAL A C 1
ATOM 1587 O O . VAL A 1 208 ? -4.132 -2.061 -4.378 1.00 97.56 208 VAL A O 1
ATOM 1590 N N . ARG A 1 209 ? -4.054 0.011 -3.515 1.00 97.00 209 ARG A N 1
ATOM 1591 C CA . ARG A 1 209 ? -3.165 0.561 -4.529 1.00 97.00 209 ARG A CA 1
ATOM 1592 C C . ARG A 1 209 ? -1.733 0.352 -4.060 1.00 97.00 209 ARG A C 1
ATOM 1594 O O . ARG A 1 209 ? -1.380 0.730 -2.946 1.00 97.00 209 ARG A O 1
ATOM 1601 N N . MET A 1 210 ? -0.932 -0.281 -4.901 1.00 95.88 210 MET A N 1
ATOM 1602 C CA . MET A 1 210 ? 0.466 -0.575 -4.647 1.00 95.88 210 MET A CA 1
ATOM 1603 C C . MET A 1 210 ? 1.334 0.114 -5.690 1.00 95.88 210 MET A C 1
ATOM 1605 O O . MET A 1 210 ? 1.164 -0.113 -6.888 1.00 95.88 210 MET A O 1
ATOM 1609 N N . SER A 1 211 ? 2.289 0.909 -5.220 1.00 95.12 211 SER A N 1
ATOM 1610 C CA . SER A 1 211 ? 3.152 1.717 -6.079 1.00 95.12 211 SER A CA 1
ATOM 1611 C C . SER A 1 211 ? 4.619 1.552 -5.707 1.00 95.12 211 SER A C 1
ATOM 1613 O O . SER A 1 211 ? 4.972 1.614 -4.528 1.00 95.12 211 SER A O 1
ATOM 1615 N N . ALA A 1 212 ? 5.488 1.410 -6.703 1.00 93.62 212 ALA A N 1
ATOM 1616 C CA . ALA A 1 212 ? 6.937 1.422 -6.522 1.00 93.62 212 ALA A CA 1
ATOM 1617 C C . ALA A 1 212 ? 7.573 2.397 -7.512 1.00 93.62 212 ALA A C 1
ATOM 1619 O O . ALA A 1 212 ? 7.239 2.387 -8.694 1.00 93.62 212 ALA A O 1
ATOM 1620 N N . PHE A 1 213 ? 8.482 3.236 -7.017 1.00 89.19 213 PHE A N 1
ATOM 1621 C CA . PHE A 1 213 ? 9.124 4.311 -7.774 1.00 89.19 213 PHE A CA 1
ATOM 1622 C C . PHE A 1 213 ? 10.640 4.138 -7.768 1.00 89.19 213 PHE A C 1
ATOM 1624 O O . PHE A 1 213 ? 11.196 3.743 -6.743 1.00 89.19 213 PHE A O 1
ATOM 1631 N N . GLY A 1 214 ? 11.300 4.508 -8.869 1.00 87.19 214 GLY A N 1
ATOM 1632 C CA . GLY A 1 214 ? 12.764 4.496 -8.959 1.00 87.19 214 GLY A CA 1
ATOM 1633 C C . GLY A 1 214 ? 13.344 3.086 -8.901 1.00 87.19 214 GLY A C 1
ATOM 1634 O O . GLY A 1 214 ? 14.439 2.885 -8.378 1.00 87.19 214 GLY A O 1
ATOM 1635 N N . ILE A 1 215 ? 12.573 2.107 -9.371 1.00 90.38 215 ILE A N 1
ATOM 1636 C CA . ILE A 1 215 ? 13.052 0.739 -9.537 1.00 90.38 215 ILE A CA 1
ATOM 1637 C C . ILE A 1 215 ? 13.763 0.625 -10.885 1.00 90.38 215 ILE A C 1
ATOM 1639 O O . ILE A 1 215 ? 13.636 1.501 -11.725 1.00 90.38 215 ILE A O 1
ATOM 1643 N N . LYS A 1 216 ? 14.557 -0.426 -11.067 1.00 90.12 216 LYS A N 1
ATOM 1644 C CA . LYS A 1 216 ? 15.193 -0.746 -12.346 1.00 90.12 216 LYS A CA 1
ATOM 1645 C C . LYS A 1 216 ? 15.211 -2.254 -12.491 1.00 90.12 216 LYS A C 1
ATOM 1647 O O . LYS A 1 216 ? 16.135 -2.925 -12.029 1.00 90.12 216 LYS A O 1
ATOM 1652 N N . VAL A 1 217 ? 14.118 -2.800 -13.017 1.00 89.44 217 VAL A N 1
ATOM 1653 C CA . VAL A 1 217 ? 13.924 -4.251 -13.129 1.00 89.44 217 VAL A CA 1
ATOM 1654 C C . VAL A 1 217 ? 13.785 -4.620 -14.603 1.00 89.44 217 VAL A C 1
ATOM 1656 O O . VAL A 1 217 ? 12.829 -4.160 -15.223 1.00 89.44 217 VAL A O 1
ATOM 1659 N N . PRO A 1 218 ? 14.679 -5.459 -15.166 1.00 90.62 218 PRO A N 1
ATOM 1660 C CA . PRO A 1 218 ? 14.516 -5.997 -16.515 1.00 90.62 218 PRO A CA 1
ATOM 1661 C C . PRO A 1 218 ? 13.112 -6.559 -16.717 1.00 90.62 218 PRO A C 1
ATOM 1663 O O . PRO A 1 218 ? 12.633 -7.315 -15.864 1.00 90.62 218 PRO A O 1
ATOM 1666 N N . ILE A 1 219 ? 12.451 -6.209 -17.821 1.00 90.06 219 ILE A N 1
ATOM 1667 C CA . ILE A 1 219 ? 11.041 -6.569 -18.027 1.00 90.06 219 ILE A CA 1
ATOM 1668 C C . ILE A 1 219 ? 10.817 -8.092 -17.991 1.00 90.06 219 ILE A C 1
ATOM 1670 O O . ILE A 1 219 ? 9.805 -8.559 -17.478 1.00 90.06 219 ILE A O 1
ATOM 1674 N N . GLU A 1 220 ? 11.803 -8.882 -18.422 1.00 87.19 220 GLU A N 1
ATOM 1675 C CA . GLU A 1 220 ? 11.773 -10.351 -18.421 1.00 87.19 220 GLU A CA 1
ATOM 1676 C C . GLU A 1 220 ? 11.806 -10.946 -17.007 1.00 87.19 220 GLU A C 1
ATOM 1678 O O . GLU A 1 220 ? 11.448 -12.105 -16.799 1.00 87.19 220 GLU A O 1
ATOM 1683 N N . ARG A 1 221 ? 12.257 -10.162 -16.024 1.00 86.88 221 ARG A N 1
ATOM 1684 C CA . ARG A 1 221 ? 12.329 -10.543 -14.607 1.00 86.88 221 ARG A CA 1
ATOM 1685 C C . ARG A 1 221 ? 11.275 -9.863 -13.757 1.00 86.88 221 ARG A C 1
ATOM 1687 O O . ARG A 1 221 ? 11.137 -10.204 -12.581 1.00 86.88 221 ARG A O 1
ATOM 1694 N N . PHE A 1 222 ? 10.555 -8.900 -14.319 1.00 88.88 222 PHE A N 1
ATOM 1695 C CA . PHE A 1 222 ? 9.536 -8.181 -13.590 1.00 88.88 222 PHE A CA 1
ATOM 1696 C C . PHE A 1 222 ? 8.367 -9.118 -13.279 1.00 88.88 222 PHE A C 1
ATOM 1698 O O . PHE A 1 222 ? 7.603 -9.541 -14.145 1.00 88.88 222 PHE A O 1
ATOM 1705 N N . MET A 1 223 ? 8.238 -9.467 -12.002 1.00 88.50 223 MET A N 1
ATOM 1706 C CA . MET A 1 223 ? 7.083 -10.195 -11.505 1.00 88.50 223 MET A CA 1
ATOM 1707 C C . MET A 1 223 ? 5.948 -9.208 -11.264 1.00 88.50 223 MET A C 1
ATOM 1709 O O . MET A 1 223 ? 5.830 -8.673 -10.165 1.00 88.50 223 MET A O 1
ATOM 1713 N N . ASP A 1 224 ? 5.131 -8.981 -12.295 1.00 89.81 224 ASP A N 1
ATOM 1714 C CA . ASP A 1 224 ? 3.982 -8.078 -12.207 1.00 89.81 224 ASP A CA 1
ATOM 1715 C C . ASP A 1 224 ? 3.034 -8.521 -11.086 1.00 89.81 224 ASP A C 1
ATOM 1717 O O . ASP A 1 224 ? 2.422 -9.590 -11.190 1.00 89.81 224 ASP A O 1
ATOM 1721 N N . PRO A 1 225 ? 2.875 -7.732 -10.014 1.00 87.88 225 PRO A N 1
ATOM 1722 C CA . PRO A 1 225 ? 2.038 -8.153 -8.907 1.00 87.88 225 PRO A CA 1
ATOM 1723 C C . PRO A 1 225 ? 0.540 -8.181 -9.255 1.00 87.88 225 PRO A C 1
ATOM 1725 O O . PRO A 1 225 ? -0.230 -8.848 -8.563 1.00 87.88 225 PRO A O 1
ATOM 1728 N N . ALA A 1 226 ? 0.119 -7.537 -10.351 1.00 89.69 226 ALA A N 1
ATOM 1729 C CA . ALA A 1 226 ? -1.253 -7.622 -10.846 1.00 89.69 226 ALA A CA 1
ATOM 1730 C C . ALA A 1 226 ? -1.586 -9.001 -11.451 1.00 89.69 226 ALA A C 1
ATOM 1732 O O . ALA A 1 226 ? -2.756 -9.348 -11.581 1.00 89.69 226 ALA A O 1
ATOM 1733 N N . ARG A 1 227 ? -0.585 -9.839 -11.767 1.00 88.06 227 ARG A N 1
ATOM 1734 C CA . ARG A 1 227 ? -0.800 -11.165 -12.382 1.00 88.06 227 ARG A CA 1
ATOM 1735 C C . ARG A 1 227 ? -1.481 -12.182 -11.461 1.00 88.06 227 ARG A C 1
ATOM 1737 O O . ARG A 1 227 ? -1.894 -13.241 -11.922 1.00 88.06 227 ARG A O 1
ATOM 1744 N N . HIS A 1 228 ? -1.504 -11.919 -10.154 1.00 80.94 228 HIS A N 1
ATOM 1745 C CA . HIS A 1 228 ? -1.958 -12.888 -9.157 1.00 80.94 228 HIS A CA 1
ATOM 1746 C C . HIS A 1 228 ? -3.483 -13.038 -9.114 1.00 80.94 228 HIS A C 1
ATOM 1748 O O . HIS A 1 228 ? -3.967 -14.112 -8.765 1.00 80.94 228 HIS A O 1
ATOM 1754 N N . ALA A 1 229 ? -4.233 -11.988 -9.455 1.00 82.69 229 ALA A N 1
ATOM 1755 C CA . ALA A 1 229 ? -5.689 -12.018 -9.531 1.00 82.69 229 ALA A CA 1
ATOM 1756 C C . ALA A 1 229 ? -6.207 -10.847 -10.375 1.00 82.69 229 ALA A C 1
ATOM 1758 O O . ALA A 1 229 ? -5.694 -9.734 -10.263 1.00 82.69 229 ALA A O 1
ATOM 1759 N N . GLU A 1 230 ? -7.262 -11.081 -11.159 1.00 88.75 230 GLU A N 1
ATOM 1760 C CA . GLU A 1 230 ? -7.985 -9.998 -11.829 1.00 88.75 230 GLU A CA 1
ATOM 1761 C C . GLU A 1 230 ? -8.643 -9.073 -10.798 1.00 88.75 230 GLU A C 1
ATOM 1763 O O . GLU A 1 230 ? -9.177 -9.522 -9.779 1.00 88.75 230 GLU A O 1
ATOM 1768 N N . HIS A 1 231 ? -8.625 -7.769 -11.071 1.00 94.06 231 HIS A N 1
ATOM 1769 C CA . HIS A 1 231 ? -9.210 -6.762 -10.190 1.00 94.06 231 HIS A CA 1
ATOM 1770 C C . HIS A 1 231 ? -10.069 -5.776 -11.005 1.00 94.06 231 HIS A C 1
ATOM 1772 O O . HIS A 1 231 ? -9.640 -5.354 -12.079 1.00 94.06 231 HIS A O 1
ATOM 1778 N N . PRO A 1 232 ? -11.249 -5.327 -10.525 1.00 95.00 232 PRO A N 1
ATOM 1779 C CA . PRO A 1 232 ? -12.118 -4.411 -11.284 1.00 95.00 232 PRO A CA 1
ATOM 1780 C C . PRO A 1 232 ? -11.428 -3.111 -11.734 1.00 95.00 232 PRO A C 1
ATOM 1782 O O . PRO A 1 232 ? -11.689 -2.583 -12.815 1.00 95.00 232 PRO A O 1
ATOM 1785 N N . LEU A 1 233 ? -10.499 -2.617 -10.913 1.00 95.25 233 LEU A N 1
ATOM 1786 C CA . LEU A 1 233 ? -9.681 -1.433 -11.198 1.00 95.25 233 LEU A CA 1
ATOM 1787 C C . LEU A 1 233 ? -8.394 -1.737 -11.988 1.00 95.25 233 LEU A C 1
ATOM 1789 O O . LEU A 1 233 ? -7.565 -0.860 -12.131 1.00 95.25 233 LEU A O 1
ATOM 1793 N N . GLN A 1 234 ? -8.191 -2.936 -12.538 1.00 94.31 234 GLN A N 1
ATOM 1794 C CA . GLN A 1 234 ? -6.949 -3.247 -13.268 1.00 94.31 234 GLN A CA 1
ATOM 1795 C C . GLN A 1 234 ? -6.715 -2.350 -14.494 1.00 94.31 234 GLN A C 1
ATOM 1797 O O . GLN A 1 234 ? -5.579 -2.111 -14.888 1.00 94.31 234 GLN A O 1
ATOM 1802 N N . HIS A 1 235 ? -7.788 -1.821 -15.090 1.00 94.12 235 HIS A N 1
ATOM 1803 C CA . HIS A 1 235 ? -7.719 -0.924 -16.245 1.00 94.12 235 HIS A CA 1
ATOM 1804 C C . HIS A 1 235 ? -7.082 0.441 -15.920 1.00 94.12 235 HIS A C 1
ATOM 1806 O O . HIS A 1 235 ? -6.797 1.210 -16.834 1.00 94.12 235 HIS A O 1
ATOM 1812 N N . THR A 1 236 ? -6.865 0.747 -14.638 1.00 96.19 236 THR A N 1
ATOM 1813 C CA . THR A 1 236 ? -6.194 1.962 -14.154 1.00 96.19 236 THR A CA 1
ATOM 1814 C C . THR A 1 236 ? -4.747 1.695 -13.714 1.00 96.19 236 THR A C 1
ATOM 1816 O O . THR A 1 236 ? -4.086 2.568 -13.141 1.00 96.19 236 THR A O 1
ATOM 1819 N N . ASN A 1 237 ? -4.240 0.476 -13.924 1.00 96.25 237 ASN A N 1
ATOM 1820 C CA . ASN A 1 237 ? -2.848 0.139 -13.658 1.00 96.25 237 ASN A CA 1
ATOM 1821 C C . ASN A 1 237 ? -1.927 0.928 -14.596 1.00 96.25 237 ASN A C 1
ATOM 1823 O O . ASN A 1 237 ? -2.194 1.072 -15.788 1.00 96.25 237 ASN A O 1
ATOM 1827 N N . MET A 1 238 ? -0.835 1.440 -14.040 1.00 95.50 238 MET A N 1
ATOM 1828 C CA . MET A 1 238 ? 0.164 2.235 -14.741 1.00 95.50 238 MET A CA 1
ATOM 1829 C C . MET A 1 238 ? 1.537 1.593 -14.594 1.00 95.50 238 MET A C 1
ATOM 1831 O O . MET A 1 238 ? 1.905 1.151 -13.506 1.00 95.50 238 MET A O 1
ATOM 1835 N N . TYR A 1 239 ? 2.307 1.616 -15.677 1.00 94.62 239 TYR A N 1
ATOM 1836 C CA . TYR A 1 239 ? 3.694 1.166 -15.721 1.00 94.62 239 TYR A CA 1
ATOM 1837 C C . TYR A 1 239 ? 4.503 2.188 -16.522 1.00 94.62 239 TYR A C 1
ATOM 1839 O O . TYR A 1 239 ? 4.023 2.688 -17.541 1.00 94.62 239 TYR A O 1
ATOM 1847 N N . ASP A 1 240 ? 5.709 2.500 -16.058 1.00 93.69 240 ASP A N 1
ATOM 1848 C CA . ASP A 1 240 ? 6.709 3.267 -16.803 1.00 93.69 240 ASP A CA 1
ATOM 1849 C C . ASP A 1 240 ? 7.789 2.288 -17.260 1.00 93.69 240 ASP A C 1
ATOM 1851 O O . ASP A 1 240 ? 8.429 1.637 -16.427 1.00 93.69 240 ASP A O 1
ATOM 1855 N N . ILE A 1 241 ? 7.915 2.128 -18.576 1.00 92.62 241 ILE A N 1
ATOM 1856 C CA . ILE A 1 241 ? 8.857 1.195 -19.193 1.00 92.62 241 ILE A CA 1
ATOM 1857 C C . ILE A 1 241 ? 9.976 2.014 -19.824 1.00 92.62 241 ILE A C 1
ATOM 1859 O O . ILE A 1 241 ? 9.798 2.620 -20.887 1.00 92.62 241 ILE A O 1
ATOM 1863 N N . GLY A 1 242 ? 11.122 2.010 -19.158 1.00 87.56 242 GLY A N 1
ATOM 1864 C CA . GLY A 1 242 ? 12.358 2.597 -19.632 1.00 87.56 242 GLY A CA 1
ATOM 1865 C C . GLY A 1 242 ? 12.947 1.814 -20.799 1.00 87.56 242 GLY A C 1
ATOM 1866 O O . GLY A 1 242 ? 12.693 0.622 -20.989 1.00 87.56 242 GLY A O 1
ATOM 1867 N N . ARG A 1 243 ? 13.754 2.509 -21.599 1.00 85.62 243 ARG A N 1
ATOM 1868 C CA . ARG A 1 243 ? 14.676 1.906 -22.565 1.00 85.62 243 ARG A CA 1
ATOM 1869 C C . ARG A 1 243 ? 16.086 2.277 -22.150 1.00 85.62 243 ARG A C 1
ATOM 1871 O O . ARG A 1 243 ? 16.346 3.457 -21.912 1.00 85.62 243 ARG A O 1
ATOM 1878 N N . THR A 1 244 ? 16.952 1.276 -22.068 1.00 68.69 244 THR A N 1
ATOM 1879 C CA . THR A 1 244 ? 18.370 1.447 -21.738 1.00 68.69 244 THR A CA 1
ATOM 1880 C C . THR A 1 244 ? 19.216 1.445 -23.008 1.00 68.69 244 THR A C 1
ATOM 1882 O O . THR A 1 244 ? 18.888 0.674 -23.939 1.00 68.69 244 THR A O 1
#

Radius of gyration: 29.87 Å; chains: 1; bounding box: 65×79×70 Å